Protein AF-A0A660SIG5-F1 (afdb_monomer)

Structure (mmCIF, N/CA/C/O backbone):
data_AF-A0A660SIG5-F1
#
_entry.id   AF-A0A660SIG5-F1
#
loop_
_atom_site.group_PDB
_atom_site.id
_atom_site.type_symbol
_atom_site.label_atom_id
_atom_site.label_alt_id
_atom_site.label_comp_id
_atom_site.label_asym_id
_atom_site.label_entity_id
_atom_site.label_seq_id
_atom_site.pdbx_PDB_ins_code
_atom_site.Cartn_x
_atom_site.Cartn_y
_atom_site.Cartn_z
_atom_site.occupancy
_atom_site.B_iso_or_equiv
_atom_site.auth_seq_id
_atom_site.auth_comp_id
_atom_site.auth_asym_id
_atom_site.auth_atom_id
_atom_site.pdbx_PDB_model_num
ATOM 1 N N . MET A 1 1 ? -31.499 10.880 31.483 1.00 48.28 1 MET A N 1
ATOM 2 C CA . MET A 1 1 ? -30.507 11.810 30.898 1.00 48.28 1 MET A CA 1
ATOM 3 C C . MET A 1 1 ? -29.178 11.076 30.833 1.00 48.28 1 MET A C 1
ATOM 5 O O . MET A 1 1 ? -28.886 10.348 31.771 1.00 48.28 1 MET A O 1
ATOM 9 N N . VAL A 1 2 ? -28.450 11.151 29.716 1.00 62.88 2 VAL A N 1
ATOM 10 C CA . VAL A 1 2 ? -27.155 10.463 29.559 1.00 62.88 2 VAL A CA 1
ATOM 11 C C . VAL A 1 2 ? -26.061 11.412 30.046 1.00 62.88 2 VAL A C 1
ATOM 13 O O . VAL A 1 2 ? -25.949 12.514 29.519 1.00 62.88 2 VAL A O 1
ATOM 16 N N . ASP A 1 3 ? -25.314 10.990 31.064 1.00 86.06 3 ASP A N 1
ATOM 17 C CA . ASP A 1 3 ? -24.160 11.711 31.613 1.00 86.06 3 ASP A CA 1
ATOM 18 C C . ASP A 1 3 ? -23.005 11.787 30.588 1.00 86.06 3 ASP A C 1
ATOM 20 O O . ASP A 1 3 ? -22.878 10.919 29.720 1.00 86.06 3 ASP A O 1
ATOM 24 N N . GLU A 1 4 ? -22.146 12.803 30.678 1.00 92.06 4 GLU A N 1
ATOM 25 C CA . GLU A 1 4 ? -20.999 12.995 29.772 1.00 92.06 4 GLU A CA 1
ATOM 26 C C . GLU A 1 4 ? -20.031 11.805 29.844 1.00 92.06 4 GLU A C 1
ATOM 28 O O . GLU A 1 4 ? -19.531 11.328 28.825 1.00 92.06 4 GLU A O 1
ATOM 33 N N . ARG A 1 5 ? -19.852 11.240 31.046 1.00 92.06 5 ARG A N 1
ATOM 34 C CA . ARG A 1 5 ? -19.063 10.019 31.247 1.00 92.06 5 ARG A CA 1
ATOM 35 C C . ARG A 1 5 ? -19.656 8.840 30.483 1.00 92.06 5 ARG A C 1
ATOM 37 O O . ARG A 1 5 ? -18.923 8.117 29.821 1.00 92.06 5 ARG A O 1
ATOM 44 N N . CYS A 1 6 ? -20.982 8.684 30.511 1.00 96.12 6 CYS A N 1
ATOM 45 C CA . CYS A 1 6 ? -21.654 7.645 29.735 1.00 96.12 6 CYS A CA 1
ATOM 46 C C . CYS A 1 6 ? -21.412 7.839 28.236 1.00 96.12 6 CYS A C 1
ATOM 48 O O . CYS A 1 6 ? -21.190 6.858 27.541 1.00 96.12 6 CYS A O 1
ATOM 50 N N . ARG A 1 7 ? -21.430 9.077 27.721 1.00 95.62 7 ARG A N 1
ATOM 51 C CA . ARG A 1 7 ? -21.141 9.332 26.301 1.00 95.62 7 ARG A CA 1
ATOM 52 C C . ARG A 1 7 ? -19.746 8.835 25.926 1.00 95.62 7 ARG A C 1
ATOM 54 O O . ARG A 1 7 ? -19.635 8.023 25.014 1.00 95.62 7 ARG A O 1
ATOM 61 N N . LYS A 1 8 ? -18.729 9.233 26.695 1.00 95.88 8 LYS A N 1
ATOM 62 C CA . LYS A 1 8 ? -17.341 8.813 26.469 1.00 95.88 8 LYS A CA 1
ATOM 63 C C . LYS A 1 8 ? -17.173 7.294 26.540 1.00 95.88 8 LYS A C 1
ATOM 65 O O . LYS A 1 8 ? -16.516 6.709 25.692 1.00 95.88 8 LYS A O 1
ATOM 70 N N . ILE A 1 9 ? -17.787 6.640 27.526 1.00 97.62 9 ILE A N 1
ATOM 71 C CA . ILE A 1 9 ? -17.687 5.181 27.648 1.00 97.62 9 ILE A CA 1
ATOM 72 C C . ILE A 1 9 ? -18.356 4.482 26.470 1.00 97.62 9 ILE A C 1
ATOM 74 O O . ILE A 1 9 ? -17.793 3.533 25.941 1.00 97.62 9 ILE A O 1
ATOM 78 N N . ARG A 1 10 ? -19.510 4.969 26.003 1.00 96.44 10 ARG A N 1
ATOM 79 C CA . ARG A 1 10 ? -20.193 4.387 24.839 1.00 96.44 10 ARG A CA 1
ATOM 80 C C . ARG A 1 10 ? -19.365 4.456 23.557 1.00 96.44 10 ARG A C 1
ATOM 82 O O . ARG A 1 10 ? -19.448 3.522 22.771 1.00 96.44 10 ARG A O 1
ATOM 89 N N . GLU A 1 11 ? -18.568 5.506 23.371 1.00 96.56 11 GLU A N 1
ATOM 90 C CA . GLU A 1 11 ? -17.625 5.609 22.245 1.00 96.56 11 GLU A CA 1
ATOM 91 C C . GLU A 1 11 ? -16.520 4.543 22.314 1.00 96.56 11 GLU A C 1
ATOM 93 O O . GLU A 1 11 ? -16.056 4.075 21.279 1.00 96.56 11 GLU A O 1
ATOM 98 N N . LEU A 1 12 ? -16.149 4.105 23.521 1.00 97.75 12 LEU A N 1
ATOM 99 C CA . LEU A 1 12 ? -15.121 3.086 23.746 1.00 97.75 12 LEU A CA 1
ATOM 100 C C . LEU A 1 12 ? -15.657 1.645 23.693 1.00 97.75 12 LEU A C 1
ATOM 102 O O . LEU A 1 12 ? -14.868 0.716 23.552 1.00 97.75 12 LEU A O 1
ATOM 106 N N . LEU A 1 13 ? -16.975 1.420 23.785 1.00 97.75 13 LEU A N 1
ATOM 107 C CA . LEU A 1 13 ? -17.532 0.064 23.912 1.00 97.75 13 LEU A CA 1
ATOM 108 C C . LEU A 1 13 ? -17.277 -0.844 22.697 1.00 97.75 13 LEU A C 1
ATOM 110 O O . LEU A 1 13 ? -17.168 -2.050 22.892 1.00 97.75 13 LEU A O 1
ATOM 114 N N . SER A 1 14 ? -17.178 -0.304 21.474 1.00 96.94 14 SER A N 1
ATOM 115 C CA . SER A 1 14 ? -16.852 -1.123 20.289 1.00 96.94 14 SER A CA 1
ATOM 116 C C . SER A 1 14 ? -15.420 -1.644 20.373 1.00 96.94 14 SER A C 1
ATOM 118 O O . SER A 1 14 ? -15.209 -2.847 20.372 1.00 96.94 14 SER A O 1
ATOM 120 N N . GLY A 1 15 ? -14.446 -0.749 20.582 1.00 96.81 15 GLY A N 1
ATOM 121 C CA . GLY A 1 15 ? -13.050 -1.151 20.762 1.00 96.81 15 GLY A CA 1
ATOM 122 C C . GLY A 1 15 ? -12.847 -2.034 21.996 1.00 96.81 15 GLY A C 1
ATOM 123 O O . GLY A 1 15 ? -11.968 -2.888 22.001 1.00 96.81 15 GLY A O 1
ATOM 124 N N . PHE A 1 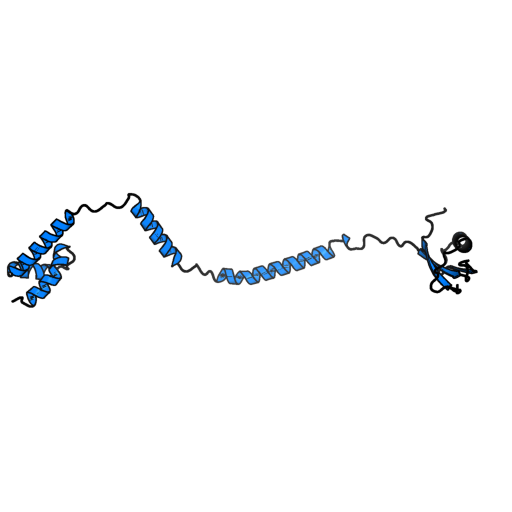16 ? -13.668 -1.869 23.042 1.00 97.69 16 PHE A N 1
ATOM 125 C CA . PHE A 1 16 ? -13.666 -2.769 24.198 1.00 97.69 16 PHE A CA 1
ATOM 126 C C . PHE A 1 16 ? -14.100 -4.185 23.805 1.00 97.69 16 PHE A C 1
ATOM 128 O O . PHE A 1 16 ? -13.457 -5.149 24.210 1.00 97.69 16 PHE A O 1
ATOM 135 N N . LEU A 1 17 ? -15.163 -4.309 23.003 1.00 96.25 17 LEU A N 1
ATOM 136 C CA . LEU A 1 17 ? -15.660 -5.591 22.503 1.00 96.25 17 LEU A CA 1
ATOM 137 C C . LEU A 1 17 ? -14.642 -6.281 21.581 1.00 96.25 17 LEU A C 1
ATOM 139 O O . LEU A 1 17 ? -14.468 -7.495 21.670 1.00 96.25 17 LEU A O 1
ATOM 143 N N . ASP A 1 18 ? -13.948 -5.499 20.754 1.00 95.88 18 ASP A N 1
ATOM 144 C CA . ASP A 1 18 ? -12.962 -5.980 19.780 1.00 95.88 18 ASP A CA 1
ATOM 145 C C . ASP A 1 18 ? -11.557 -6.200 20.385 1.00 95.88 18 ASP A C 1
ATOM 147 O O . ASP A 1 18 ? -10.670 -6.754 19.734 1.00 95.88 18 ASP A O 1
ATOM 151 N N . GLY A 1 19 ? -11.336 -5.802 21.645 1.00 96.69 19 GLY A N 1
ATOM 152 C CA . GLY A 1 19 ? -10.041 -5.921 22.327 1.00 96.69 19 GLY A CA 1
ATOM 153 C C . GLY A 1 19 ? -8.979 -4.918 21.852 1.00 96.69 19 GLY A C 1
ATOM 154 O O . GLY A 1 19 ? -7.787 -5.157 22.028 1.00 96.69 19 GLY A O 1
ATOM 155 N N . GLU A 1 20 ? -9.398 -3.801 21.258 1.00 97.81 20 GLU A N 1
ATOM 156 C CA . GLU A 1 20 ? -8.526 -2.781 20.654 1.00 97.81 20 GLU A CA 1
ATOM 157 C C . GLU A 1 20 ? -8.126 -1.652 21.619 1.00 97.81 20 GLU A C 1
ATOM 159 O O . GLU A 1 20 ? -7.260 -0.835 21.299 1.00 97.81 20 GLU A O 1
ATOM 164 N N . LEU A 1 21 ? -8.749 -1.584 22.799 1.00 98.06 21 LEU A N 1
ATOM 165 C CA . LEU A 1 21 ? -8.441 -0.563 23.803 1.00 98.06 21 LEU A CA 1
ATOM 166 C C . LEU A 1 21 ? -7.109 -0.829 24.507 1.00 98.06 21 LEU A C 1
ATOM 168 O O . LEU A 1 21 ? -6.758 -1.974 24.797 1.00 98.06 21 LEU A O 1
ATOM 172 N N . ASN A 1 22 ? -6.408 0.246 24.869 1.00 97.88 22 ASN A N 1
ATOM 173 C CA . ASN A 1 22 ? -5.252 0.134 25.757 1.00 97.88 22 ASN A CA 1
ATOM 174 C C . ASN A 1 22 ? -5.680 -0.168 27.209 1.00 97.88 22 ASN A C 1
ATOM 176 O O . ASN A 1 22 ? -6.843 -0.008 27.579 1.00 97.88 22 ASN A O 1
ATOM 180 N N . GLU A 1 23 ? -4.728 -0.565 28.060 1.00 97.62 23 GLU A N 1
ATOM 181 C CA . GLU A 1 23 ? -5.002 -0.964 29.452 1.00 97.62 23 GLU A CA 1
ATOM 182 C C . GLU A 1 23 ? -5.739 0.115 30.269 1.00 97.62 23 GLU A C 1
ATOM 184 O O . GLU A 1 23 ? -6.618 -0.195 31.074 1.00 97.62 23 GLU A O 1
ATOM 189 N N . ALA A 1 24 ? -5.412 1.396 30.061 1.00 96.75 24 ALA A N 1
ATOM 190 C CA . ALA A 1 24 ? -6.045 2.495 30.789 1.00 96.75 24 ALA A CA 1
ATOM 191 C C . ALA A 1 24 ? -7.508 2.696 30.360 1.00 96.75 24 ALA A C 1
ATOM 193 O O . ALA A 1 24 ? -8.376 2.946 31.196 1.00 96.75 24 ALA A O 1
ATOM 194 N N . GLU A 1 25 ? -7.787 2.579 29.063 1.00 97.31 25 GLU A N 1
ATOM 195 C CA . GLU A 1 25 ? -9.133 2.670 28.497 1.00 97.31 25 GLU A CA 1
ATOM 196 C C . GLU A 1 25 ? -9.995 1.466 28.871 1.00 97.31 25 GLU A C 1
ATOM 198 O O . GLU A 1 25 ? -11.148 1.658 29.255 1.00 97.31 25 GLU A O 1
ATOM 203 N N . GLN A 1 26 ? -9.439 0.250 28.829 1.00 97.50 26 GLN A N 1
ATOM 204 C CA . GLN A 1 26 ? -10.133 -0.958 29.287 1.00 97.50 26 GLN A CA 1
ATOM 205 C C . GLN A 1 26 ? -10.593 -0.799 30.732 1.00 97.50 26 GLN A C 1
ATOM 207 O O . GLN A 1 26 ? -11.782 -0.932 31.014 1.00 97.50 26 GLN A O 1
ATOM 212 N N . LYS A 1 27 ? -9.679 -0.404 31.625 1.00 97.31 27 LYS A N 1
ATOM 213 C CA . LYS A 1 27 ? -10.005 -0.202 33.036 1.00 97.31 27 LYS A CA 1
ATOM 214 C C . LYS A 1 27 ? -11.078 0.870 33.243 1.00 97.31 27 LYS A C 1
ATOM 216 O O . LYS A 1 27 ? -11.996 0.677 34.029 1.00 97.31 27 LYS A O 1
ATOM 221 N N . LEU A 1 28 ? -11.012 1.982 32.504 1.00 96.56 28 LEU A N 1
ATOM 222 C CA . LEU A 1 28 ? -12.046 3.025 32.551 1.00 96.56 28 LEU A CA 1
ATOM 223 C C . LEU A 1 28 ? -13.434 2.498 32.156 1.00 96.56 28 LEU A C 1
ATOM 225 O O . LEU A 1 28 ? -14.437 2.906 32.747 1.00 96.56 28 LEU A O 1
ATOM 229 N N . VAL A 1 29 ? -13.498 1.629 31.145 1.00 97.81 29 VAL A N 1
ATOM 230 C CA . VAL A 1 29 ? -14.743 0.992 30.706 1.00 97.81 29 VAL A CA 1
ATOM 231 C C . VAL A 1 29 ? -15.240 0.004 31.757 1.00 97.81 29 VAL A C 1
ATOM 233 O O . VAL A 1 29 ? -16.402 0.098 32.149 1.00 97.81 29 VAL A O 1
ATOM 236 N N . GLU A 1 30 ? -14.380 -0.881 32.259 1.00 97.62 30 GLU A N 1
ATOM 237 C CA . GLU A 1 30 ? -14.713 -1.860 33.302 1.00 97.62 30 GLU A CA 1
ATOM 238 C C . GLU A 1 30 ? -15.249 -1.188 34.570 1.00 97.62 30 GLU A C 1
ATOM 240 O O . GLU A 1 30 ? -16.355 -1.509 35.014 1.00 97.62 30 GLU A O 1
ATOM 245 N N . ASP A 1 31 ? -14.525 -0.192 35.090 1.00 96.69 31 ASP A N 1
ATOM 246 C CA . ASP A 1 31 ? -14.912 0.564 36.282 1.00 96.69 31 ASP A CA 1
ATOM 247 C C . ASP A 1 31 ? -16.295 1.216 36.091 1.00 96.69 31 ASP A C 1
ATOM 249 O O . ASP A 1 31 ? -17.161 1.153 36.966 1.00 96.69 31 ASP A O 1
ATOM 253 N N . HIS A 1 32 ? -16.560 1.801 34.917 1.00 97.00 32 HIS A N 1
ATOM 254 C CA . HIS A 1 32 ? -17.859 2.414 34.638 1.00 97.00 32 HIS A CA 1
ATOM 255 C C . HIS A 1 32 ? -18.986 1.393 34.466 1.00 97.00 32 HIS A C 1
ATOM 257 O O . HIS A 1 32 ? -20.132 1.665 34.836 1.00 97.00 32 HIS A O 1
ATOM 263 N N . LEU A 1 33 ? -18.695 0.233 33.875 1.00 96.94 33 LEU A N 1
ATOM 264 C CA . LEU A 1 33 ? -19.683 -0.819 33.675 1.00 96.94 33 LEU A CA 1
ATOM 265 C C . LEU A 1 33 ? -20.140 -1.415 35.004 1.00 96.94 33 LEU A C 1
ATOM 267 O O . LEU A 1 33 ? -21.301 -1.796 35.085 1.00 96.94 33 LEU A O 1
ATOM 271 N N . ILE A 1 34 ? -19.307 -1.435 36.047 1.00 96.94 34 ILE A N 1
ATOM 272 C CA . ILE A 1 34 ? -19.720 -1.857 37.398 1.00 96.94 34 ILE A CA 1
ATOM 273 C C . ILE A 1 34 ? -20.834 -0.947 37.942 1.00 96.94 34 ILE A C 1
ATOM 275 O O . ILE A 1 34 ? -21.792 -1.428 38.547 1.00 96.94 34 ILE A O 1
ATOM 279 N N . GLU A 1 35 ? -20.743 0.360 37.693 1.00 94.56 35 GLU A N 1
ATOM 280 C CA . GLU A 1 35 ? -21.625 1.362 38.304 1.00 94.56 35 GLU A CA 1
ATOM 281 C C . GLU A 1 35 ? -22.821 1.774 37.427 1.00 94.56 35 GLU A C 1
ATOM 283 O O . GLU A 1 35 ? -23.793 2.333 37.939 1.00 94.56 35 GLU A O 1
ATOM 288 N N . CYS A 1 36 ? -22.783 1.531 36.108 1.00 96.69 36 CYS A N 1
ATOM 289 C CA . CYS A 1 36 ? -23.762 2.085 35.165 1.00 96.69 36 CYS A CA 1
ATOM 290 C C . CYS A 1 36 ? -24.555 1.017 34.378 1.00 96.69 36 CYS A C 1
ATOM 292 O O . CYS A 1 36 ? -24.141 0.592 33.289 1.00 96.69 36 CYS A O 1
ATOM 294 N N . PRO A 1 37 ? -25.788 0.681 34.818 1.00 95.31 37 PRO A N 1
ATOM 295 C CA . PRO A 1 37 ? -26.673 -0.260 34.119 1.00 95.31 37 PRO A CA 1
ATOM 296 C C . PRO A 1 37 ? -27.042 0.172 32.691 1.00 95.31 37 PRO A C 1
ATOM 298 O O . PRO A 1 37 ? -27.316 -0.656 31.822 1.00 95.31 37 PRO A O 1
ATOM 301 N N . LEU A 1 38 ? -27.058 1.482 32.416 1.00 95.44 38 LEU A N 1
ATOM 302 C CA . LEU A 1 38 ? -27.366 2.008 31.081 1.00 95.44 38 LEU A CA 1
ATOM 303 C C . LEU A 1 38 ? -26.255 1.715 30.068 1.00 95.44 38 LEU A C 1
ATOM 305 O O . LEU A 1 38 ? -26.552 1.556 28.883 1.00 95.44 38 LEU A O 1
ATOM 309 N N . CYS A 1 39 ? -24.999 1.677 30.515 1.00 96.62 39 CYS A N 1
ATOM 310 C CA . CYS A 1 39 ? -23.855 1.336 29.674 1.00 96.62 39 CYS A CA 1
ATOM 311 C C . CYS A 1 39 ? -23.707 -0.182 29.538 1.00 96.62 39 CYS A C 1
ATOM 313 O O . CYS A 1 39 ? -23.490 -0.640 28.420 1.00 96.62 39 CYS A O 1
ATOM 315 N N . GLN A 1 40 ? -23.984 -0.962 30.593 1.00 96.94 40 GLN A N 1
ATOM 316 C CA . GLN A 1 40 ? -24.107 -2.426 30.493 1.00 96.94 40 GLN A CA 1
ATOM 317 C C . GLN A 1 40 ? -25.146 -2.838 29.441 1.00 96.94 40 GLN A C 1
ATOM 319 O O . GLN A 1 40 ? -24.866 -3.641 28.557 1.00 96.94 40 GLN A O 1
ATOM 324 N N . LYS A 1 41 ? -26.336 -2.220 29.468 1.00 97.06 41 LYS A N 1
ATOM 325 C CA . LYS A 1 41 ? -27.381 -2.473 28.465 1.00 97.06 41 LYS A CA 1
ATOM 326 C C . LYS A 1 41 ? -26.952 -2.076 27.050 1.00 97.06 41 LYS A C 1
ATOM 328 O O . LYS A 1 41 ? -27.448 -2.649 26.084 1.00 97.06 41 LYS A O 1
ATOM 333 N N . HIS A 1 42 ? -26.087 -1.073 26.905 1.00 96.25 42 HIS A N 1
ATOM 334 C CA . HIS A 1 42 ? -25.584 -0.692 25.589 1.00 96.25 42 HIS A CA 1
ATOM 335 C C . HIS A 1 42 ? -24.558 -1.694 25.067 1.00 96.25 42 HIS A C 1
ATOM 337 O O . HIS A 1 42 ? -24.666 -2.085 23.910 1.00 96.25 42 HIS A O 1
ATOM 343 N N . LEU A 1 43 ? -23.648 -2.154 25.930 1.00 97.75 43 LEU A N 1
ATOM 344 C CA . LEU A 1 43 ? -22.694 -3.211 25.608 1.00 97.75 43 LEU A CA 1
ATOM 345 C C . LEU A 1 43 ? -23.410 -4.506 25.208 1.00 97.75 43 LEU A C 1
ATOM 347 O O . LEU A 1 43 ? -23.096 -5.060 24.163 1.00 97.75 43 LEU A O 1
ATOM 351 N N . ALA A 1 44 ? -24.435 -4.921 25.960 1.00 97.62 44 ALA A N 1
ATOM 352 C CA . ALA A 1 44 ? -25.237 -6.099 25.624 1.00 97.62 44 ALA A CA 1
ATOM 353 C C . ALA A 1 44 ? -25.865 -5.993 24.222 1.00 97.62 44 ALA A C 1
ATOM 355 O O . ALA A 1 44 ? -25.805 -6.933 23.443 1.00 97.62 44 ALA A O 1
ATOM 356 N N . ARG A 1 45 ? -26.380 -4.814 23.841 1.00 97.06 45 ARG A N 1
ATOM 357 C CA . ARG A 1 45 ? -26.903 -4.595 22.479 1.00 97.06 45 ARG A CA 1
ATOM 358 C C . ARG A 1 45 ? -25.827 -4.699 21.399 1.00 97.06 45 ARG A C 1
ATOM 360 O O . ARG A 1 45 ? -26.141 -5.127 20.296 1.00 97.06 45 ARG A O 1
ATOM 367 N N . LEU A 1 46 ? -24.601 -4.253 21.677 1.00 97.12 46 LEU A N 1
ATOM 368 C CA . LEU A 1 46 ? -23.486 -4.399 20.735 1.00 97.12 46 LEU A CA 1
ATOM 369 C C . LEU A 1 46 ? -23.096 -5.874 20.585 1.00 97.12 46 LEU A C 1
ATOM 371 O O . LEU A 1 46 ? -22.897 -6.326 19.465 1.00 97.12 46 LEU A O 1
ATOM 375 N N . GLN A 1 47 ? -23.078 -6.627 21.687 1.00 97.06 47 GLN A N 1
ATOM 376 C CA . GLN A 1 47 ? -22.842 -8.074 21.684 1.00 97.06 47 GLN A CA 1
ATOM 377 C C . GLN A 1 47 ? -23.927 -8.834 20.911 1.00 97.06 47 GLN A C 1
ATOM 379 O O . GLN A 1 47 ? -23.603 -9.706 20.110 1.00 97.06 47 GLN A O 1
ATOM 384 N N . ASP A 1 48 ? -25.200 -8.469 21.091 1.00 96.56 48 ASP A N 1
ATOM 385 C CA . ASP A 1 48 ? -26.311 -9.055 20.334 1.00 96.56 48 ASP A CA 1
ATOM 386 C C . ASP A 1 48 ? -26.141 -8.812 18.824 1.00 96.56 48 ASP A C 1
ATOM 388 O O . ASP A 1 48 ? -26.329 -9.720 18.016 1.00 96.56 48 ASP A O 1
ATOM 392 N N . LEU A 1 49 ? -25.762 -7.590 18.428 1.00 94.94 49 LEU A N 1
ATOM 393 C CA . LEU A 1 49 ? -25.508 -7.251 17.025 1.00 94.94 49 LEU A CA 1
ATOM 394 C C . LEU A 1 49 ? -24.319 -8.027 16.450 1.00 94.94 49 LEU A C 1
ATOM 396 O O . LEU A 1 49 ? -24.421 -8.539 15.338 1.00 94.94 49 LEU A O 1
ATOM 400 N N . ASP A 1 50 ? -23.219 -8.134 17.194 1.00 94.06 50 ASP A N 1
ATOM 401 C CA . ASP A 1 50 ? -22.040 -8.910 16.798 1.00 94.06 50 ASP A CA 1
ATOM 402 C C . ASP A 1 50 ? -22.385 -10.395 16.592 1.00 94.06 50 ASP A C 1
ATOM 404 O O . ASP A 1 50 ? -22.009 -10.991 15.581 1.00 94.06 50 ASP A O 1
ATOM 408 N N . GLN A 1 51 ? -23.196 -10.972 17.482 1.00 92.75 51 GLN A N 1
ATOM 409 C CA . GLN A 1 51 ? -23.676 -12.346 17.349 1.00 92.75 51 GLN A CA 1
ATOM 410 C C . GLN A 1 51 ? -24.546 -12.535 16.097 1.00 92.75 51 GLN A C 1
ATOM 412 O O . GLN A 1 51 ? -24.320 -13.474 15.334 1.00 92.75 51 GLN A O 1
ATOM 417 N N . ILE A 1 52 ? -25.485 -11.617 15.838 1.00 94.00 52 ILE A N 1
ATOM 418 C CA . ILE A 1 52 ? -26.320 -11.649 14.626 1.00 94.00 52 ILE A CA 1
ATOM 419 C C . ILE A 1 52 ? -25.446 -11.580 13.371 1.00 94.00 52 ILE A C 1
ATOM 421 O O . ILE A 1 52 ? -25.673 -12.330 12.427 1.00 94.00 52 ILE A O 1
ATOM 425 N N . ILE A 1 53 ? -24.438 -10.702 13.347 1.00 92.06 53 ILE A N 1
ATOM 426 C CA . ILE A 1 53 ? -23.537 -10.548 12.198 1.00 92.06 53 ILE A CA 1
ATOM 427 C C . ILE A 1 53 ? -22.716 -11.822 11.968 1.00 92.06 53 ILE A C 1
ATOM 429 O O . ILE A 1 53 ? -22.543 -12.233 10.821 1.00 92.06 53 ILE A O 1
ATOM 433 N N . LYS A 1 54 ? -22.243 -12.474 13.035 1.00 88.81 54 LYS A N 1
ATOM 434 C CA . LYS A 1 54 ? -21.483 -13.734 12.956 1.00 88.81 54 LYS A CA 1
ATOM 435 C C . LYS A 1 54 ? -22.297 -14.905 12.408 1.00 88.81 54 LYS A C 1
ATOM 437 O O . LYS A 1 54 ? -21.715 -15.829 11.844 1.00 88.81 54 LYS A O 1
ATOM 442 N N . GLU A 1 55 ? -23.616 -14.869 12.562 1.00 89.75 55 GLU A N 1
ATOM 443 C CA . GLU A 1 55 ? -24.533 -15.883 12.031 1.00 89.75 55 GLU A CA 1
ATOM 444 C C . GLU A 1 55 ? -24.851 -15.689 10.542 1.00 89.75 55 GLU A C 1
ATOM 446 O O . GLU A 1 55 ? -25.380 -16.600 9.903 1.00 89.75 55 GLU A O 1
ATOM 451 N N . ILE A 1 56 ? -24.509 -14.534 9.960 1.00 90.88 56 ILE A N 1
ATOM 452 C CA . ILE A 1 56 ? -24.708 -14.284 8.533 1.00 90.88 56 ILE A CA 1
ATOM 453 C C . ILE A 1 56 ? -23.758 -15.181 7.736 1.00 90.88 56 ILE A C 1
ATOM 455 O O . ILE A 1 56 ? -22.535 -15.093 7.851 1.00 90.88 56 ILE A O 1
ATOM 459 N N . GLU A 1 57 ? -24.325 -16.025 6.874 1.00 82.69 57 GLU A N 1
ATOM 460 C CA . GLU A 1 57 ? -23.551 -16.819 5.928 1.00 82.69 57 GLU A CA 1
ATOM 461 C C . GLU A 1 57 ? -22.920 -15.892 4.880 1.00 82.69 57 GLU A C 1
ATOM 463 O O . GLU A 1 57 ? -23.574 -15.403 3.958 1.00 82.69 57 GLU A O 1
ATOM 468 N N . VAL A 1 58 ? -21.629 -15.608 5.051 1.00 84.75 58 VAL A N 1
ATOM 469 C CA . VAL A 1 58 ? -20.843 -14.831 4.092 1.00 84.75 58 VAL A CA 1
ATOM 470 C C . VAL A 1 58 ? -20.262 -15.780 3.050 1.00 84.75 58 VAL A C 1
ATOM 472 O O . VAL A 1 58 ? -19.600 -16.765 3.390 1.00 84.75 58 VAL A O 1
ATOM 475 N N . GLU A 1 59 ? -20.475 -15.465 1.772 1.00 85.31 59 GLU A N 1
ATOM 476 C CA . GLU A 1 59 ? -19.869 -16.208 0.670 1.00 85.31 59 GLU A CA 1
ATOM 477 C C . GLU A 1 59 ? -18.345 -16.228 0.837 1.00 85.31 59 GLU A C 1
ATOM 479 O O . GLU A 1 59 ? -17.678 -15.189 0.899 1.00 85.31 59 GLU A O 1
ATOM 484 N N . ARG A 1 60 ? -17.778 -17.433 0.945 1.00 85.19 60 ARG A N 1
ATOM 485 C CA . ARG A 1 60 ? -16.332 -17.574 1.101 1.00 85.19 60 ARG A CA 1
ATOM 486 C C . ARG A 1 60 ? -15.646 -17.150 -0.195 1.00 85.19 60 ARG A C 1
ATOM 488 O O . ARG A 1 60 ? -16.061 -17.584 -1.272 1.00 85.19 60 ARG A O 1
ATOM 495 N N . PRO A 1 61 ? -14.561 -16.362 -0.119 1.00 88.50 61 PRO A N 1
ATOM 496 C CA . PRO A 1 61 ? -13.793 -16.037 -1.306 1.00 88.50 61 PRO A CA 1
ATOM 497 C C . PRO A 1 61 ? -13.287 -17.323 -1.971 1.00 88.50 61 PRO A C 1
ATO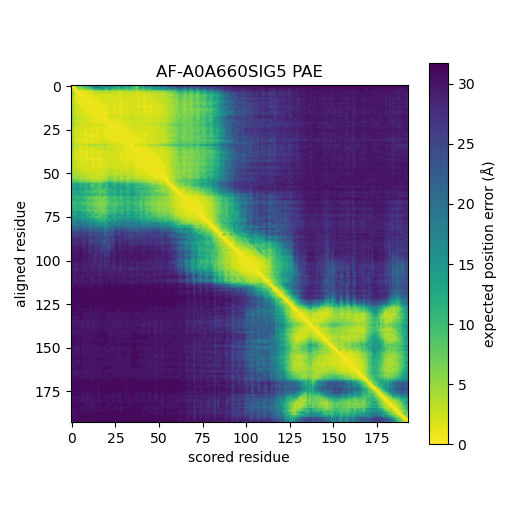M 499 O O . PRO A 1 61 ? -12.963 -18.307 -1.301 1.00 88.50 61 PRO A O 1
ATOM 502 N N . SER A 1 62 ? -13.204 -17.315 -3.303 1.00 91.00 62 SER A N 1
ATOM 503 C CA . SER A 1 62 ? -12.689 -18.458 -4.061 1.00 91.00 62 SER A CA 1
ATOM 504 C C . SER A 1 62 ? -11.277 -18.847 -3.600 1.00 91.00 62 SER A C 1
ATOM 506 O O . SER A 1 62 ? -10.492 -17.995 -3.183 1.00 91.00 62 SER A O 1
ATOM 508 N N . HIS A 1 63 ? -10.915 -20.128 -3.729 1.00 91.31 63 HIS A N 1
ATOM 509 C CA . HIS A 1 63 ? -9.621 -20.663 -3.270 1.00 91.31 63 HIS A CA 1
ATOM 510 C C . HIS A 1 63 ? -8.395 -19.898 -3.821 1.00 91.31 63 HIS A C 1
ATOM 512 O O . HIS A 1 63 ? -7.358 -19.795 -3.172 1.00 91.31 63 HIS A O 1
ATOM 518 N N . ASP A 1 64 ? -8.503 -19.314 -5.014 1.00 94.75 64 ASP A N 1
ATOM 519 C CA . ASP A 1 64 ? -7.448 -18.535 -5.670 1.00 94.75 64 ASP A CA 1
ATOM 520 C C . ASP A 1 64 ? -7.487 -17.024 -5.357 1.00 94.75 64 ASP A C 1
ATOM 522 O O . ASP A 1 64 ? -6.697 -16.262 -5.927 1.00 94.75 64 ASP A O 1
ATOM 526 N N . PHE A 1 65 ? -8.372 -16.563 -4.465 1.00 95.38 65 PHE A N 1
ATOM 527 C CA . PHE A 1 65 ? -8.515 -15.148 -4.113 1.00 95.38 65 PHE A CA 1
ATOM 528 C C . PHE A 1 65 ? -7.184 -14.530 -3.681 1.00 95.38 65 PHE A C 1
ATOM 530 O O . PHE A 1 65 ? -6.782 -13.506 -4.235 1.00 95.38 65 PHE A O 1
ATOM 537 N N . HIS A 1 66 ? -6.453 -15.187 -2.776 1.00 95.19 66 HIS A N 1
ATOM 538 C CA . HIS A 1 66 ? -5.149 -14.712 -2.309 1.00 95.19 66 HIS A CA 1
ATOM 539 C C . HIS A 1 66 ? -4.141 -14.576 -3.454 1.00 95.19 66 HIS A C 1
ATOM 541 O O . HIS A 1 66 ? -3.388 -13.605 -3.504 1.00 95.19 66 HIS A O 1
ATOM 547 N N . LEU A 1 67 ? -4.166 -15.496 -4.423 1.00 95.81 67 LEU A N 1
ATOM 548 C CA . LEU A 1 67 ? -3.285 -15.446 -5.586 1.00 95.81 67 LEU A CA 1
ATOM 549 C C . LEU A 1 67 ? -3.656 -14.295 -6.531 1.00 95.81 67 LEU A C 1
ATOM 551 O O . LEU A 1 67 ? -2.773 -13.638 -7.087 1.00 95.81 67 LEU A O 1
ATOM 555 N N . ARG A 1 68 ? -4.953 -14.044 -6.752 1.00 95.25 68 ARG A N 1
ATOM 556 C CA . ARG A 1 68 ? -5.412 -12.896 -7.552 1.00 95.25 68 ARG A CA 1
ATOM 557 C C . ARG A 1 68 ? -5.092 -11.571 -6.861 1.00 95.25 68 ARG A C 1
ATOM 559 O O . ARG A 1 68 ? -4.612 -10.653 -7.523 1.00 95.25 68 ARG A O 1
ATOM 566 N N . LEU A 1 69 ? -5.302 -11.492 -5.549 1.00 95.88 69 LEU A N 1
ATOM 567 C CA . LEU A 1 69 ? -4.996 -10.318 -4.738 1.00 95.88 69 LEU A CA 1
ATOM 568 C C . LEU A 1 69 ? -3.494 -10.016 -4.748 1.00 95.88 69 LEU A C 1
ATOM 570 O O . LEU A 1 69 ? -3.103 -8.903 -5.088 1.00 95.88 69 LEU A O 1
ATOM 574 N N . ALA A 1 70 ? -2.650 -11.015 -4.473 1.00 95.75 70 ALA A N 1
ATOM 575 C CA . ALA A 1 70 ? -1.196 -10.866 -4.494 1.00 95.75 70 ALA A CA 1
ATOM 576 C C . ALA A 1 70 ? -0.685 -10.408 -5.868 1.00 95.75 70 ALA A C 1
ATOM 578 O O . ALA A 1 70 ? 0.169 -9.525 -5.954 1.00 95.75 70 ALA A O 1
ATOM 579 N N . ARG A 1 71 ? -1.244 -10.956 -6.957 1.00 95.38 71 ARG A N 1
ATOM 580 C CA . ARG A 1 71 ? -0.924 -10.507 -8.320 1.00 95.38 71 ARG A CA 1
ATOM 581 C C . ARG A 1 71 ? -1.288 -9.043 -8.543 1.00 95.38 71 ARG A C 1
ATOM 583 O O . ARG A 1 71 ? -0.461 -8.304 -9.069 1.00 95.38 71 ARG A O 1
ATOM 590 N N . ARG A 1 72 ? -2.485 -8.620 -8.129 1.00 94.69 72 ARG A N 1
ATOM 591 C CA . ARG A 1 72 ? -2.935 -7.230 -8.283 1.00 94.69 72 ARG A CA 1
ATOM 592 C C . ARG A 1 72 ? -2.067 -6.263 -7.472 1.00 94.69 72 ARG A C 1
ATOM 594 O O . ARG A 1 72 ? -1.616 -5.266 -8.024 1.00 94.69 72 ARG A O 1
ATOM 601 N N . LEU A 1 73 ? -1.764 -6.596 -6.215 1.00 95.50 73 LEU A N 1
ATOM 602 C CA . LEU A 1 73 ? -0.883 -5.793 -5.359 1.00 95.50 73 LEU A CA 1
ATOM 603 C C . LEU A 1 73 ? 0.519 -5.653 -5.959 1.00 95.50 73 LEU A C 1
ATOM 605 O O . LEU A 1 73 ? 1.064 -4.553 -6.001 1.00 95.50 73 LEU A O 1
ATOM 609 N N . LYS A 1 74 ? 1.088 -6.749 -6.478 1.00 93.12 74 LYS A N 1
ATOM 610 C CA . LYS A 1 74 ? 2.395 -6.718 -7.144 1.00 93.12 74 LYS A CA 1
ATOM 611 C C . LYS A 1 74 ? 2.375 -5.848 -8.399 1.00 93.12 74 LYS A C 1
ATOM 613 O O . LYS A 1 74 ? 3.282 -5.050 -8.585 1.00 93.12 74 LYS A O 1
ATOM 618 N N . GLN A 1 75 ? 1.353 -5.984 -9.243 1.00 92.75 75 GLN A N 1
ATOM 619 C CA . GLN A 1 75 ? 1.221 -5.158 -10.445 1.00 92.75 75 GLN A CA 1
ATOM 620 C C . GLN A 1 75 ? 1.149 -3.675 -10.096 1.00 92.75 75 GLN A C 1
ATOM 622 O O . GLN A 1 75 ? 1.846 -2.871 -10.704 1.00 92.75 75 GLN A O 1
ATOM 627 N N . GLU A 1 76 ? 0.346 -3.309 -9.100 1.00 90.31 76 GLU A N 1
ATOM 628 C CA . GLU A 1 76 ? 0.237 -1.915 -8.685 1.00 90.31 76 GLU A CA 1
ATOM 629 C C . GLU A 1 76 ? 1.547 -1.384 -8.087 1.00 90.31 76 GLU A C 1
ATOM 631 O O . GLU A 1 76 ? 1.960 -0.267 -8.402 1.00 90.31 76 GLU A O 1
ATOM 636 N N . TYR A 1 77 ? 2.246 -2.202 -7.297 1.00 88.94 77 TYR A N 1
ATOM 637 C CA . TYR A 1 77 ? 3.576 -1.872 -6.789 1.00 88.94 77 TYR A CA 1
ATOM 638 C C . TYR A 1 77 ? 4.595 -1.672 -7.922 1.00 88.94 77 TYR A C 1
ATOM 640 O O . TYR A 1 77 ? 5.303 -0.666 -7.942 1.00 88.94 77 TYR A O 1
ATOM 648 N N . ASP A 1 78 ? 4.645 -2.587 -8.892 1.00 88.38 78 ASP A N 1
ATOM 649 C CA . ASP A 1 78 ? 5.574 -2.530 -10.024 1.00 88.38 78 ASP A CA 1
ATOM 650 C C . ASP A 1 78 ? 5.291 -1.326 -10.940 1.00 88.38 78 ASP A C 1
ATOM 652 O O . ASP A 1 78 ? 6.229 -0.691 -11.420 1.00 88.38 78 ASP A O 1
ATOM 656 N N . LEU A 1 79 ? 4.018 -0.958 -11.139 1.00 84.50 79 LEU A N 1
ATOM 657 C CA . LEU A 1 79 ? 3.627 0.236 -11.900 1.00 84.50 79 LEU A CA 1
ATOM 658 C C . LEU A 1 79 ? 4.039 1.539 -11.207 1.00 84.50 79 LEU A C 1
ATOM 660 O O . LEU A 1 79 ? 4.373 2.516 -11.876 1.00 84.50 79 LEU A O 1
ATOM 664 N N . ARG A 1 80 ? 4.022 1.563 -9.872 1.00 83.25 80 ARG A N 1
ATOM 665 C CA . ARG A 1 80 ? 4.454 2.720 -9.074 1.00 83.25 80 ARG A CA 1
ATOM 666 C C . ARG A 1 80 ? 5.960 2.739 -8.821 1.00 83.25 80 ARG A C 1
ATOM 668 O O . ARG A 1 80 ? 6.476 3.735 -8.312 1.00 83.25 80 ARG A O 1
ATOM 675 N N . ARG A 1 81 ? 6.684 1.669 -9.161 1.00 79.94 81 ARG A N 1
ATOM 676 C CA . ARG A 1 81 ? 8.125 1.586 -8.935 1.00 79.94 81 ARG A CA 1
ATOM 677 C C . ARG A 1 81 ? 8.854 2.519 -9.911 1.00 79.94 81 ARG A C 1
ATOM 679 O O . ARG A 1 81 ? 8.716 2.357 -11.125 1.00 79.94 81 ARG A O 1
ATOM 686 N N . PRO A 1 82 ? 9.672 3.471 -9.427 1.00 74.50 82 PRO A N 1
ATOM 687 C CA . PRO A 1 82 ? 10.488 4.282 -10.318 1.00 74.50 82 PRO A CA 1
ATOM 688 C C . PRO A 1 82 ? 11.434 3.367 -11.103 1.00 74.50 82 PRO A C 1
ATOM 690 O O . PRO A 1 82 ? 12.063 2.468 -10.534 1.00 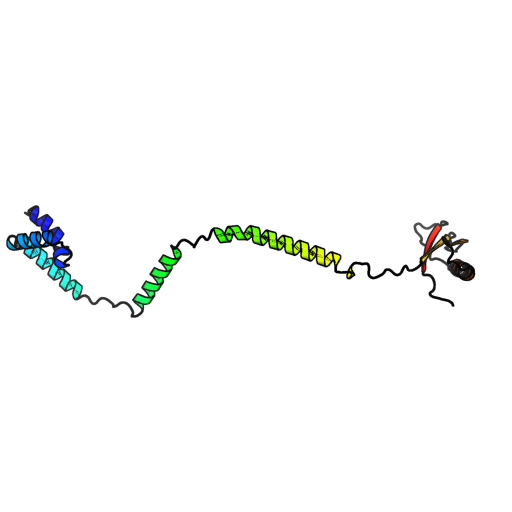74.50 82 PRO A O 1
ATOM 693 N N . ARG A 1 83 ? 11.530 3.578 -12.424 1.00 77.81 83 ARG A N 1
ATOM 694 C CA . ARG A 1 83 ? 12.490 2.838 -13.253 1.00 77.81 83 ARG A CA 1
ATOM 695 C C . ARG A 1 83 ? 13.901 3.063 -12.700 1.00 77.81 83 ARG A C 1
ATOM 697 O O . ARG A 1 83 ? 14.228 4.207 -12.379 1.00 77.81 83 ARG A O 1
ATOM 704 N N . PRO A 1 84 ? 14.743 2.017 -12.607 1.00 72.81 84 PRO A N 1
ATOM 705 C CA . PRO A 1 84 ? 16.113 2.185 -12.151 1.00 72.81 84 PRO A CA 1
ATOM 706 C C . PRO A 1 84 ? 16.855 3.077 -13.149 1.00 72.81 84 PRO A C 1
ATOM 708 O O . PRO A 1 84 ? 17.169 2.673 -14.267 1.00 72.81 84 PRO A O 1
ATOM 711 N N . TYR A 1 85 ? 17.090 4.324 -12.751 1.00 74.62 85 TYR A N 1
ATOM 712 C CA . TYR A 1 85 ? 17.905 5.263 -13.502 1.00 74.62 85 TYR A CA 1
ATOM 713 C C . TYR A 1 85 ? 19.373 4.906 -13.262 1.00 74.62 85 TYR A C 1
ATOM 715 O O . TYR A 1 85 ? 19.884 5.080 -12.157 1.00 74.62 85 TYR A O 1
ATOM 723 N N . LEU A 1 86 ? 20.041 4.363 -14.284 1.00 78.31 86 LEU A N 1
ATOM 724 C CA . LEU A 1 86 ? 21.470 4.046 -14.251 1.00 78.31 86 LEU A CA 1
ATOM 725 C C . LEU A 1 86 ? 22.248 5.135 -15.012 1.00 78.31 86 LEU A C 1
ATOM 727 O O . LEU A 1 86 ? 22.494 4.994 -16.212 1.00 78.31 86 LEU A O 1
ATOM 731 N N . PRO A 1 87 ? 22.654 6.234 -14.347 1.00 69.12 87 PRO A N 1
ATOM 732 C CA . PRO A 1 87 ? 23.257 7.391 -15.012 1.00 69.12 87 PRO A CA 1
ATOM 733 C C . PRO A 1 87 ? 24.590 7.073 -15.696 1.00 69.12 87 PRO A C 1
ATOM 735 O O . PRO A 1 87 ? 24.963 7.745 -16.654 1.00 69.12 87 PRO A O 1
ATOM 738 N N . PHE A 1 88 ? 25.320 6.062 -15.216 1.00 73.19 88 PHE A N 1
ATOM 739 C CA . PHE A 1 88 ? 26.625 5.699 -15.767 1.00 73.19 88 PHE A CA 1
ATOM 740 C C . PHE A 1 88 ? 26.508 5.103 -17.175 1.00 73.19 88 PHE A C 1
ATOM 742 O O . PHE A 1 88 ? 27.331 5.409 -18.032 1.00 73.19 88 PHE A O 1
ATOM 749 N N . LEU A 1 89 ? 25.466 4.305 -17.440 1.00 71.06 89 LEU A N 1
ATOM 750 C CA . LEU A 1 89 ? 25.304 3.627 -18.723 1.00 71.06 89 LEU A CA 1
ATOM 751 C C . LEU A 1 89 ? 24.960 4.636 -19.825 1.00 71.06 89 LEU A C 1
ATOM 753 O O . LEU A 1 89 ? 25.562 4.597 -20.893 1.00 71.06 89 LEU A O 1
ATOM 757 N N . ASN A 1 90 ? 24.111 5.626 -19.524 1.00 69.88 90 ASN A N 1
ATOM 758 C CA . ASN A 1 90 ? 23.800 6.721 -20.450 1.00 69.88 90 ASN A CA 1
ATOM 759 C C . ASN A 1 90 ? 25.011 7.605 -20.790 1.00 69.88 90 ASN A C 1
ATOM 761 O O . ASN A 1 90 ? 25.047 8.184 -21.873 1.00 69.88 90 ASN A O 1
ATOM 765 N N . ARG A 1 91 ? 26.020 7.694 -19.911 1.00 76.75 91 ARG A N 1
ATOM 766 C CA . ARG A 1 91 ? 27.274 8.418 -20.200 1.00 76.75 91 ARG A CA 1
ATOM 767 C C . ARG A 1 91 ? 28.202 7.653 -21.144 1.00 76.75 91 ARG A C 1
ATOM 769 O O . ARG A 1 91 ? 29.012 8.280 -21.818 1.00 76.75 91 ARG A O 1
ATOM 776 N N . LEU A 1 92 ? 28.078 6.327 -21.221 1.00 78.81 92 LEU A N 1
ATOM 777 C CA . LEU A 1 92 ? 28.896 5.486 -22.101 1.00 78.81 92 LEU A CA 1
ATOM 778 C C . LEU A 1 92 ? 28.326 5.384 -23.523 1.00 78.81 92 LEU A C 1
ATOM 780 O O . LEU A 1 92 ? 29.086 5.128 -24.453 1.00 78.81 92 LEU A O 1
ATOM 784 N N . ILE A 1 93 ? 27.027 5.643 -23.715 1.00 80.94 93 ILE A N 1
ATOM 785 C CA . ILE A 1 93 ? 26.368 5.654 -25.035 1.00 80.94 93 ILE A CA 1
ATOM 786 C C . ILE A 1 93 ? 27.050 6.610 -26.035 1.00 80.94 93 ILE A C 1
ATOM 788 O O . ILE A 1 93 ? 27.391 6.147 -27.124 1.00 80.94 93 ILE A O 1
ATOM 792 N N . PRO A 1 94 ? 27.305 7.901 -25.728 1.00 79.00 94 PRO A N 1
ATOM 793 C CA . PRO A 1 94 ? 27.959 8.798 -26.685 1.00 79.00 94 PRO A CA 1
ATOM 794 C C . PRO A 1 94 ? 29.406 8.384 -26.990 1.00 79.00 94 PRO A C 1
ATOM 796 O O . PRO A 1 94 ? 29.853 8.527 -28.126 1.00 79.00 94 PRO A O 1
ATOM 799 N N . LEU A 1 95 ? 30.124 7.816 -26.012 1.00 82.44 95 LEU A N 1
ATOM 800 C CA . LEU A 1 95 ? 31.494 7.329 -26.198 1.00 82.44 95 LEU A CA 1
ATOM 801 C C . LEU A 1 95 ? 31.534 6.086 -27.100 1.00 82.44 95 LEU A C 1
ATOM 803 O O . LEU A 1 95 ? 32.348 6.014 -28.018 1.00 82.44 95 LEU A O 1
ATOM 807 N N . ALA A 1 96 ? 30.624 5.135 -26.879 1.00 85.00 96 ALA A N 1
ATOM 808 C CA . ALA A 1 96 ? 30.484 3.944 -27.710 1.00 85.00 96 ALA A CA 1
ATOM 809 C C . ALA A 1 96 ? 30.039 4.296 -29.139 1.00 85.00 96 ALA A C 1
ATOM 811 O O . ALA A 1 96 ? 30.563 3.733 -30.099 1.00 85.00 96 ALA A O 1
ATOM 812 N N . ALA A 1 97 ? 29.131 5.265 -29.294 1.00 87.75 97 ALA A N 1
ATOM 813 C CA . ALA A 1 97 ? 28.709 5.764 -30.601 1.00 87.75 97 ALA A CA 1
ATOM 814 C C . ALA A 1 97 ? 29.869 6.429 -31.360 1.00 87.75 97 ALA A C 1
ATOM 816 O O . ALA A 1 97 ? 30.086 6.125 -32.532 1.00 87.75 97 ALA A O 1
ATOM 817 N N . ALA A 1 98 ? 30.662 7.275 -30.693 1.00 89.00 98 ALA A N 1
ATOM 818 C CA . ALA A 1 98 ? 31.843 7.891 -31.295 1.00 89.00 98 ALA A CA 1
ATOM 819 C C . ALA A 1 98 ? 32.890 6.842 -31.712 1.00 89.00 98 ALA A C 1
ATOM 821 O O . ALA A 1 98 ? 33.405 6.896 -32.828 1.00 89.00 98 ALA A O 1
ATOM 822 N N . ALA A 1 99 ? 33.157 5.849 -30.857 1.00 91.50 99 ALA A N 1
ATOM 823 C CA . ALA A 1 99 ? 34.066 4.751 -31.176 1.00 91.50 99 ALA A CA 1
ATOM 824 C C . ALA A 1 99 ? 33.576 3.925 -32.377 1.00 91.50 99 ALA A C 1
ATOM 826 O O . ALA A 1 99 ? 34.364 3.620 -33.268 1.00 91.50 99 ALA A O 1
ATOM 827 N N . ALA A 1 100 ? 32.277 3.621 -32.451 1.00 93.06 100 ALA A N 1
ATOM 828 C CA . ALA A 1 100 ? 31.689 2.915 -33.587 1.00 93.06 100 ALA A CA 1
ATOM 829 C C . ALA A 1 100 ? 31.836 3.705 -34.899 1.00 93.06 100 ALA A C 1
ATOM 831 O O . ALA A 1 100 ? 32.210 3.128 -35.917 1.00 93.06 100 ALA A O 1
ATOM 832 N N . VAL A 1 101 ? 31.618 5.026 -34.877 1.00 93.75 101 VAL A N 1
ATOM 833 C CA . VAL A 1 101 ? 31.826 5.895 -36.050 1.00 93.75 101 VAL A CA 1
ATOM 834 C C . VAL A 1 101 ? 33.289 5.884 -36.494 1.00 93.75 101 VAL A C 1
ATOM 836 O O . VAL A 1 101 ? 33.563 5.725 -37.682 1.00 93.75 101 VAL A O 1
ATOM 839 N N . ILE A 1 102 ? 34.236 5.985 -35.557 1.00 93.62 102 ILE A N 1
ATOM 840 C CA . ILE A 1 102 ? 35.673 5.915 -35.864 1.00 93.62 102 ILE A CA 1
ATOM 841 C C . ILE A 1 102 ? 36.024 4.557 -36.482 1.00 93.62 102 ILE A C 1
ATOM 843 O O . ILE A 1 102 ? 36.702 4.513 -37.504 1.00 93.62 102 ILE A O 1
ATOM 847 N N . ILE A 1 103 ? 35.520 3.456 -35.918 1.00 94.31 103 ILE A N 1
ATOM 848 C CA . ILE A 1 103 ? 35.724 2.103 -36.452 1.00 94.31 103 ILE A CA 1
ATOM 849 C C . ILE A 1 103 ? 35.173 1.996 -37.879 1.00 94.31 103 ILE A C 1
ATOM 851 O O . ILE A 1 103 ? 35.870 1.483 -38.749 1.00 94.31 103 ILE A O 1
ATOM 855 N N . ILE A 1 104 ? 33.977 2.528 -38.154 1.00 94.12 104 ILE A N 1
ATOM 856 C CA . ILE A 1 104 ? 33.381 2.539 -39.501 1.00 94.12 104 ILE A CA 1
ATOM 857 C C . ILE A 1 104 ? 34.238 3.348 -40.481 1.00 94.12 104 ILE A C 1
ATOM 859 O O . ILE A 1 104 ? 34.473 2.890 -41.597 1.00 94.12 104 ILE A O 1
ATOM 863 N N . ILE A 1 105 ? 34.741 4.519 -40.081 1.00 93.44 105 ILE A N 1
ATOM 864 C CA . ILE A 1 105 ? 35.611 5.351 -40.927 1.00 93.44 105 ILE A CA 1
ATOM 865 C C . ILE A 1 105 ? 36.934 4.629 -41.206 1.00 93.44 105 ILE A C 1
ATOM 867 O O . ILE A 1 105 ? 37.381 4.584 -42.353 1.00 93.44 105 ILE A O 1
ATOM 871 N N . LEU A 1 106 ? 37.549 4.023 -40.189 1.00 92.50 106 LEU A N 1
ATOM 872 C CA . LEU A 1 106 ? 38.785 3.254 -40.337 1.00 92.50 106 LEU A CA 1
ATOM 873 C C . LEU A 1 106 ? 38.584 2.017 -41.220 1.00 92.50 106 LEU A C 1
ATOM 875 O O . LEU A 1 106 ? 39.392 1.770 -42.106 1.00 92.50 106 LEU A O 1
ATOM 879 N N . LEU A 1 107 ? 37.482 1.281 -41.062 1.00 90.06 107 LEU A N 1
ATOM 880 C CA . LEU A 1 107 ? 37.124 0.168 -41.948 1.00 90.06 107 LEU A CA 1
ATOM 881 C C . LEU A 1 107 ? 36.846 0.641 -43.375 1.00 90.06 107 LEU A C 1
ATOM 883 O O . LEU A 1 107 ? 37.336 0.026 -44.314 1.00 90.06 107 LEU A O 1
ATOM 887 N N . SER A 1 108 ? 36.109 1.736 -43.558 1.00 85.62 108 SER A N 1
ATOM 888 C CA . SER A 1 108 ? 35.796 2.294 -44.878 1.00 85.62 108 SER A CA 1
ATOM 889 C C . SER A 1 108 ? 37.057 2.754 -45.607 1.00 85.62 108 SER A C 1
ATOM 891 O O . SER A 1 108 ? 37.221 2.472 -46.791 1.00 85.62 108 SER A O 1
ATOM 893 N N . THR A 1 109 ? 37.951 3.459 -44.914 1.00 82.31 109 THR A N 1
ATOM 894 C CA . THR A 1 109 ? 39.235 3.907 -45.470 1.00 82.31 109 THR A CA 1
ATOM 895 C C . THR A 1 109 ? 40.148 2.723 -45.753 1.00 82.31 109 THR A C 1
ATOM 897 O O . THR A 1 109 ? 40.682 2.619 -46.853 1.00 82.31 109 THR A O 1
ATOM 900 N N . HIS A 1 110 ? 40.267 1.776 -44.825 1.00 82.88 110 HIS A N 1
ATOM 901 C CA . HIS A 1 110 ? 41.060 0.570 -45.027 1.00 82.88 110 HIS A CA 1
ATOM 902 C C . HIS A 1 110 ? 40.536 -0.258 -46.205 1.00 82.88 110 HIS A C 1
ATOM 904 O O . HIS A 1 110 ? 41.321 -0.650 -47.057 1.00 82.88 110 HIS A O 1
ATOM 910 N N . LEU A 1 111 ? 39.223 -0.465 -46.327 1.00 78.62 111 LEU A N 1
ATOM 911 C CA . LEU A 1 111 ? 38.615 -1.123 -47.487 1.00 78.62 111 LEU A CA 1
ATOM 912 C C . LEU A 1 111 ? 38.882 -0.341 -48.779 1.00 78.62 111 LEU A C 1
ATOM 914 O O . LEU A 1 111 ? 39.236 -0.943 -49.782 1.00 78.62 111 LEU A O 1
ATOM 918 N N . PHE A 1 112 ? 38.791 0.988 -48.777 1.00 74.94 112 PHE A N 1
ATOM 919 C CA . PHE A 1 112 ? 39.070 1.800 -49.965 1.00 74.94 112 PHE A CA 1
ATOM 920 C C . PHE A 1 112 ? 40.539 1.713 -50.426 1.00 74.94 112 PHE A C 1
ATOM 922 O O . PHE A 1 112 ? 40.804 1.611 -51.622 1.00 74.94 112 PHE A O 1
ATOM 929 N N . PHE A 1 113 ? 41.496 1.698 -49.492 1.00 72.31 113 PHE A N 1
ATOM 930 C CA . PHE A 1 113 ? 42.929 1.594 -49.797 1.00 72.31 113 PHE A CA 1
ATOM 931 C C . PHE A 1 113 ? 43.397 0.151 -50.077 1.00 72.31 113 PHE A C 1
ATOM 933 O O . PHE A 1 113 ? 44.274 -0.046 -50.919 1.00 72.31 113 PHE A O 1
ATOM 940 N N . TYR A 1 114 ? 42.813 -0.858 -49.416 1.00 65.69 114 TYR A N 1
ATOM 941 C CA . TYR A 1 114 ? 43.176 -2.278 -49.562 1.00 65.69 114 TYR A CA 1
ATOM 942 C C . TYR A 1 114 ? 42.327 -3.057 -50.567 1.00 65.69 114 TYR A C 1
ATOM 944 O O . TYR A 1 114 ? 42.624 -4.226 -50.804 1.00 65.69 114 TYR A O 1
ATOM 952 N N . HIS A 1 115 ? 41.304 -2.463 -51.186 1.00 53.53 115 HIS A N 1
ATOM 953 C CA . HIS A 1 115 ? 40.602 -3.087 -52.305 1.00 53.53 115 HIS A CA 1
ATOM 954 C C . HIS A 1 115 ? 41.220 -2.597 -53.630 1.00 53.53 115 HIS A C 1
ATOM 956 O O . HIS A 1 115 ? 40.746 -1.627 -54.223 1.00 53.53 115 HIS A O 1
ATOM 962 N N . PRO A 1 116 ? 42.235 -3.287 -54.193 1.00 51.25 11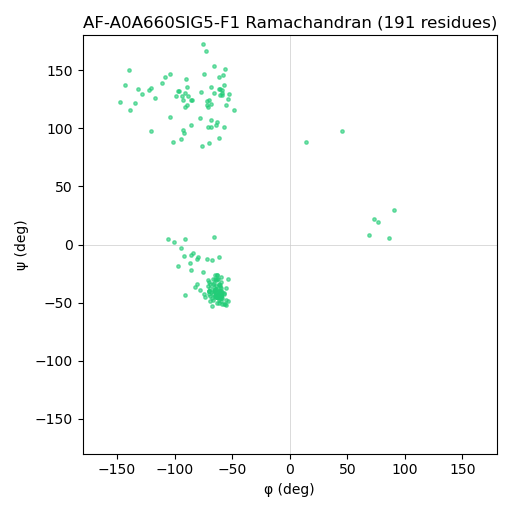6 PRO A N 1
ATOM 963 C CA . PRO A 1 116 ? 42.805 -2.963 -55.504 1.00 51.25 116 PRO A CA 1
ATOM 964 C C . PRO A 1 116 ? 41.817 -3.182 -56.666 1.00 51.25 116 PRO A C 1
ATOM 966 O O . PRO A 1 116 ? 42.196 -3.050 -57.823 1.00 51.25 116 PRO A O 1
ATOM 969 N N . ALA A 1 117 ? 40.545 -3.498 -56.394 1.00 50.78 117 ALA A N 1
ATOM 970 C CA . ALA A 1 117 ? 39.529 -3.720 -57.421 1.00 50.78 117 ALA A CA 1
ATOM 971 C C . ALA A 1 117 ? 38.939 -2.420 -57.997 1.00 50.78 117 ALA A C 1
ATOM 973 O O . ALA A 1 117 ? 38.269 -2.486 -59.025 1.00 50.78 117 ALA A O 1
ATOM 974 N N . PHE A 1 118 ? 39.217 -1.257 -57.388 1.00 46.69 118 PHE A N 1
ATOM 975 C CA . PHE A 1 118 ? 38.942 0.056 -57.993 1.00 46.69 118 PHE A CA 1
ATOM 976 C C . PHE A 1 118 ? 40.195 0.716 -58.601 1.00 46.69 118 PHE A C 1
ATOM 978 O O . PHE A 1 118 ? 40.107 1.790 -59.194 1.00 46.69 118 PHE A O 1
ATOM 985 N N . LYS A 1 119 ? 41.363 0.049 -58.573 1.00 45.94 119 LYS A N 1
ATOM 986 C CA . LYS A 1 119 ? 42.386 0.282 -59.604 1.00 45.94 119 LYS A CA 1
ATOM 987 C C . LYS A 1 119 ? 41.841 -0.321 -60.893 1.00 45.94 119 LYS A C 1
ATOM 989 O O . LYS A 1 119 ? 42.034 -1.502 -61.150 1.00 45.94 119 LYS A O 1
ATOM 994 N N . ALA A 1 120 ? 41.078 0.496 -61.620 1.00 46.16 120 ALA A N 1
ATOM 995 C CA . ALA A 1 120 ? 40.713 0.357 -63.024 1.00 46.16 120 ALA A CA 1
ATOM 996 C C . ALA A 1 120 ? 41.005 -1.036 -63.612 1.00 46.16 120 ALA A C 1
ATOM 998 O O . ALA A 1 120 ? 42.071 -1.274 -64.184 1.00 46.16 120 ALA A O 1
ATOM 999 N N . LYS A 1 121 ? 40.038 -1.960 -63.493 1.00 41.88 121 LYS A N 1
ATOM 1000 C CA . LYS A 1 121 ? 39.941 -3.093 -64.422 1.00 41.88 121 LYS A CA 1
ATOM 1001 C C . LYS A 1 121 ? 40.048 -2.505 -65.830 1.00 41.88 121 LYS A C 1
ATOM 1003 O O . LYS A 1 121 ? 39.245 -1.656 -66.207 1.00 41.88 121 LYS A O 1
ATOM 1008 N N . GLY A 1 122 ? 41.120 -2.879 -66.520 1.00 45.78 122 GLY A N 1
ATOM 1009 C CA . GLY A 1 122 ? 41.703 -2.101 -67.601 1.00 45.78 122 GLY A CA 1
ATOM 1010 C C . GLY A 1 122 ? 40.742 -1.683 -68.708 1.00 45.78 122 GLY A C 1
ATOM 1011 O O . GLY A 1 122 ? 40.124 -2.518 -69.365 1.00 45.78 122 GLY A O 1
ATOM 1012 N N . LEU A 1 123 ? 40.766 -0.390 -69.027 1.00 42.34 123 LEU A N 1
ATOM 1013 C CA . LEU A 1 123 ? 40.733 -0.008 -70.430 1.00 42.34 123 LEU A CA 1
ATOM 1014 C C . LEU A 1 123 ? 42.094 -0.401 -71.010 1.00 42.34 123 LEU A C 1
ATOM 1016 O O . LEU A 1 123 ? 43.089 0.298 -70.826 1.00 42.34 123 LEU A O 1
ATOM 1020 N N . LYS A 1 124 ? 42.146 -1.534 -71.718 1.00 47.16 124 LYS A N 1
ATOM 1021 C CA . LYS A 1 124 ? 43.130 -1.669 -72.798 1.00 47.16 124 LYS A CA 1
ATOM 1022 C C . LYS A 1 124 ? 42.912 -0.446 -73.699 1.00 47.16 124 LYS A C 1
ATOM 1024 O O . LYS A 1 124 ? 41.763 -0.241 -74.096 1.00 47.16 124 LYS A O 1
ATOM 1029 N N . PRO A 1 125 ? 43.926 0.380 -74.003 1.00 42.19 125 PRO A N 1
ATOM 1030 C CA . PRO A 1 125 ? 43.743 1.424 -74.991 1.00 42.19 125 PRO A CA 1
ATOM 1031 C C . PRO A 1 125 ? 43.466 0.710 -76.314 1.00 42.19 125 PRO A C 1
ATOM 1033 O O . PRO A 1 125 ? 44.373 0.151 -76.928 1.00 42.19 125 PRO A O 1
ATOM 1036 N N . GLU A 1 126 ? 42.204 0.664 -76.744 1.00 49.91 126 GLU A N 1
ATOM 1037 C CA . GLU A 1 126 ? 41.921 0.518 -78.164 1.00 49.91 126 GLU A CA 1
ATOM 1038 C C . GLU A 1 126 ? 42.640 1.696 -78.816 1.00 49.91 126 GLU A C 1
ATOM 1040 O O . GLU A 1 126 ? 42.193 2.837 -78.705 1.00 49.91 126 GLU A O 1
ATOM 1045 N N . ARG A 1 127 ? 43.814 1.441 -79.403 1.00 55.12 127 ARG A N 1
ATOM 1046 C CA . ARG A 1 127 ? 44.508 2.408 -80.248 1.00 55.12 127 ARG A CA 1
ATOM 1047 C C . ARG A 1 127 ? 43.569 2.684 -81.421 1.00 55.12 127 ARG A C 1
ATOM 1049 O O . ARG A 1 127 ? 43.514 1.929 -82.389 1.00 55.12 127 ARG A O 1
ATOM 1056 N N . ARG A 1 128 ? 42.739 3.709 -81.262 1.00 61.09 128 ARG A N 1
ATOM 1057 C CA . ARG A 1 128 ? 41.882 4.250 -82.306 1.00 61.09 128 ARG A CA 1
ATOM 1058 C C . ARG A 1 128 ? 42.668 5.339 -82.997 1.00 61.09 128 ARG A C 1
ATOM 1060 O O . ARG A 1 128 ? 43.216 6.211 -82.327 1.00 61.09 128 ARG A O 1
ATOM 1067 N N . ILE A 1 129 ? 42.713 5.285 -84.317 1.00 66.25 129 ILE A N 1
ATOM 1068 C CA . ILE A 1 129 ? 43.362 6.328 -85.101 1.00 66.25 129 ILE A CA 1
ATOM 1069 C C . ILE A 1 129 ? 42.284 7.269 -85.606 1.00 66.25 129 ILE A C 1
ATOM 1071 O O . ILE A 1 129 ? 41.277 6.829 -86.169 1.00 66.25 129 ILE A O 1
ATOM 1075 N N . GLY A 1 130 ? 42.492 8.557 -85.342 1.00 68.31 130 GLY A N 1
ATOM 1076 C CA . GLY A 1 130 ? 41.715 9.622 -85.949 1.00 68.31 130 GLY A CA 1
ATOM 1077 C C . GLY A 1 130 ? 42.078 9.722 -87.425 1.00 68.31 130 GLY A C 1
ATOM 1078 O O . GLY A 1 130 ? 43.251 9.870 -87.766 1.00 68.31 130 GLY A O 1
ATOM 1079 N N . VAL A 1 131 ? 41.079 9.626 -88.294 1.00 73.19 131 VAL A N 1
ATOM 1080 C CA . VAL A 1 131 ? 41.204 9.959 -89.713 1.00 73.19 131 VAL A CA 1
ATOM 1081 C C . VAL A 1 131 ? 40.278 11.117 -89.999 1.00 73.19 131 VAL A C 1
ATOM 1083 O O . VAL A 1 131 ? 39.080 11.052 -89.711 1.00 73.19 131 VAL A O 1
ATOM 1086 N N . THR A 1 132 ? 40.841 12.165 -90.577 1.00 72.56 132 THR A N 1
ATOM 1087 C CA . THR A 1 132 ? 40.079 13.292 -91.085 1.00 72.56 132 THR A CA 1
ATOM 1088 C C . THR A 1 132 ? 39.771 13.040 -92.552 1.00 72.56 132 THR A C 1
ATOM 1090 O O . THR A 1 132 ? 40.672 12.779 -93.341 1.00 72.56 132 THR A O 1
ATOM 1093 N N . VAL A 1 133 ? 38.491 13.070 -92.911 1.00 78.12 133 VAL A N 1
ATOM 1094 C CA . VAL A 1 133 ? 38.017 12.902 -94.289 1.00 78.12 133 VAL A CA 1
ATOM 1095 C C . VAL A 1 133 ? 37.213 14.113 -94.715 1.00 78.12 133 VAL A C 1
ATOM 1097 O O . VAL A 1 133 ? 36.303 14.532 -93.997 1.00 78.12 133 VAL A O 1
ATOM 1100 N N . GLU A 1 134 ? 37.505 14.635 -95.900 1.00 74.81 134 GLU A N 1
ATOM 1101 C CA . GLU A 1 134 ? 36.656 15.621 -96.561 1.00 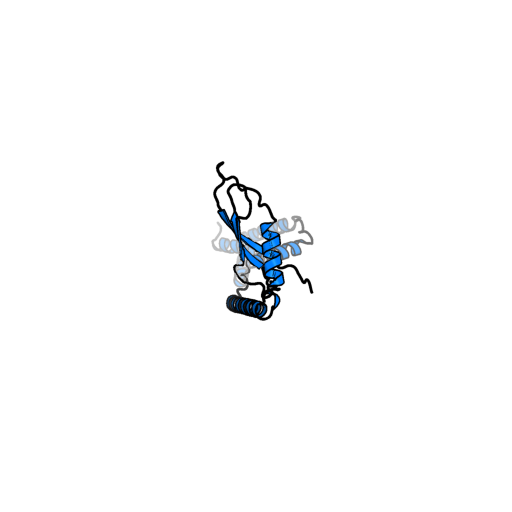74.81 134 GLU A CA 1
ATOM 1102 C C . GLU A 1 134 ? 35.760 14.921 -97.573 1.00 74.81 134 GLU A C 1
ATOM 1104 O O . GLU A 1 134 ? 36.208 14.097 -98.376 1.00 74.81 134 GLU A O 1
ATOM 1109 N N . LEU A 1 135 ? 34.473 15.244 -97.521 1.00 76.38 135 LEU A N 1
ATOM 1110 C CA . LEU A 1 135 ? 33.460 14.658 -98.386 1.00 76.38 135 LEU A CA 1
ATOM 1111 C C . LEU A 1 135 ? 32.985 15.685 -99.414 1.00 76.38 135 LEU A C 1
ATOM 1113 O O . LEU A 1 135 ? 32.846 16.861 -99.087 1.00 76.38 135 LEU A O 1
ATOM 1117 N N . ASP A 1 136 ? 32.680 15.237 -100.632 1.00 72.75 136 ASP A N 1
ATOM 1118 C CA . ASP A 1 136 ? 31.923 16.035 -101.595 1.00 72.75 136 ASP A CA 1
ATOM 1119 C C . ASP A 1 136 ? 30.429 16.081 -101.224 1.00 72.75 136 ASP A C 1
ATOM 1121 O O . ASP A 1 136 ? 29.944 15.370 -100.338 1.00 72.75 136 ASP A O 1
ATOM 1125 N N . SER A 1 137 ? 29.664 16.899 -101.948 1.00 65.25 137 SER A N 1
ATOM 1126 C CA . SER A 1 137 ? 28.210 17.022 -101.777 1.00 65.25 137 SER A CA 1
ATOM 1127 C C . SER A 1 137 ? 27.430 15.720 -102.032 1.00 65.25 137 SER A C 1
ATOM 1129 O O . SER A 1 137 ? 26.243 15.649 -101.713 1.00 65.25 137 SER A O 1
ATOM 1131 N N . LEU A 1 138 ? 28.078 14.684 -102.578 1.00 65.00 138 LEU A N 1
ATOM 1132 C CA . LEU A 1 138 ? 27.516 13.364 -102.878 1.00 65.00 138 LEU A CA 1
ATOM 1133 C C . LEU A 1 138 ? 27.978 12.276 -101.885 1.00 65.00 138 LEU A C 1
ATOM 1135 O O . LEU A 1 138 ? 27.639 11.098 -102.070 1.00 65.00 138 LEU A O 1
ATOM 1139 N N . GLY A 1 139 ? 28.726 12.647 -100.837 1.00 64.38 139 GLY A N 1
ATOM 1140 C CA . GLY A 1 139 ? 29.221 11.742 -99.795 1.00 64.38 139 GLY A CA 1
ATOM 1141 C C . GLY A 1 139 ? 30.415 10.877 -100.217 1.00 64.38 139 GLY A C 1
ATOM 1142 O O . GLY A 1 139 ? 30.663 9.832 -99.606 1.00 64.38 139 GLY A O 1
ATOM 1143 N N . ARG A 1 140 ? 31.136 11.266 -101.276 1.00 75.44 140 ARG A N 1
ATOM 1144 C CA . ARG A 1 140 ? 32.394 10.631 -101.697 1.00 75.44 140 ARG A CA 1
ATOM 1145 C C . ARG A 1 140 ? 33.573 11.317 -101.024 1.00 75.44 140 ARG A C 1
ATOM 1147 O O . ARG A 1 140 ? 33.572 12.532 -100.870 1.00 75.44 140 ARG A O 1
ATOM 1154 N N . VAL A 1 141 ? 34.579 10.535 -100.652 1.00 76.56 141 VAL A N 1
ATOM 1155 C CA . VAL A 1 141 ? 35.812 11.042 -100.044 1.00 76.56 141 VAL A CA 1
ATOM 1156 C C . VAL A 1 141 ? 36.650 11.758 -101.101 1.00 76.56 141 VAL A C 1
ATOM 1158 O O . VAL A 1 141 ? 37.033 11.148 -102.096 1.00 76.56 141 VAL A O 1
ATOM 1161 N N . VAL A 1 142 ? 36.922 13.042 -100.879 1.00 81.31 142 VAL A N 1
ATOM 1162 C CA . VAL A 1 142 ? 37.793 13.879 -101.719 1.00 81.31 142 VAL A CA 1
ATOM 1163 C C . VAL A 1 142 ? 39.228 13.820 -101.203 1.00 81.31 142 VAL A C 1
ATOM 1165 O O . VAL A 1 142 ? 40.160 13.632 -101.981 1.00 81.31 142 VAL A O 1
ATOM 1168 N N . SER A 1 143 ? 39.397 13.907 -99.884 1.00 78.25 143 SER A N 1
ATOM 1169 C CA . SER A 1 143 ? 40.682 13.800 -99.195 1.00 78.25 143 SER A CA 1
ATOM 1170 C C . SER A 1 143 ? 40.518 12.986 -97.908 1.00 78.25 143 SER A C 1
ATOM 1172 O O . SER A 1 143 ? 39.432 12.914 -97.326 1.00 78.25 143 SER A O 1
ATOM 1174 N N . ALA A 1 144 ? 41.585 12.297 -97.508 1.00 78.00 144 ALA A N 1
ATOM 1175 C CA . ALA A 1 144 ? 41.635 11.498 -96.292 1.00 78.00 144 ALA A CA 1
ATOM 1176 C C . ALA A 1 144 ? 43.056 11.557 -95.739 1.00 78.00 144 ALA A C 1
ATOM 1178 O O . ALA A 1 144 ? 43.980 11.146 -96.447 1.00 78.00 144 ALA A O 1
ATOM 1179 N N . ASP A 1 145 ? 43.190 12.006 -94.495 1.00 77.25 145 ASP A N 1
ATOM 1180 C CA . ASP A 1 145 ? 44.464 12.180 -93.806 1.00 77.25 145 ASP A CA 1
ATOM 1181 C C . ASP A 1 145 ? 44.412 11.560 -92.407 1.00 77.25 145 ASP A C 1
ATOM 1183 O O . ASP A 1 145 ? 43.455 11.738 -91.644 1.00 77.25 145 ASP A O 1
ATOM 1187 N N . LEU A 1 146 ? 45.456 10.806 -92.070 1.00 74.69 146 LEU A N 1
ATOM 1188 C CA . LEU A 1 146 ? 45.653 10.238 -90.738 1.00 74.69 146 LEU A CA 1
ATOM 1189 C C . LEU A 1 146 ? 46.151 11.340 -89.800 1.00 74.69 146 LEU A C 1
ATOM 1191 O O . LEU A 1 146 ? 47.109 12.038 -90.114 1.00 74.69 146 LEU A O 1
ATOM 1195 N N . GLU A 1 147 ? 45.541 11.481 -88.625 1.00 73.44 147 GLU A N 1
ATOM 1196 C CA . GLU A 1 147 ? 45.994 12.477 -87.642 1.00 73.44 147 GLU A CA 1
ATOM 1197 C C . GLU A 1 147 ? 47.332 12.103 -87.012 1.00 73.44 147 GLU A C 1
ATOM 1199 O O . GLU A 1 147 ? 48.102 12.970 -86.614 1.00 73.44 147 GLU A O 1
ATOM 1204 N N . HIS A 1 148 ? 47.581 10.800 -86.900 1.00 72.38 148 HIS A N 1
ATOM 1205 C CA . HIS A 1 148 ? 48.819 10.224 -86.399 1.00 72.38 148 HIS A CA 1
ATOM 1206 C C . HIS A 1 148 ? 49.118 8.956 -87.204 1.00 72.38 148 HIS A C 1
ATOM 1208 O O . HIS A 1 148 ? 48.208 8.160 -87.450 1.00 72.38 148 HIS A O 1
ATOM 1214 N N . SER A 1 149 ? 50.383 8.763 -87.590 1.00 67.62 149 SER A N 1
ATOM 1215 C CA . SER A 1 149 ? 50.835 7.531 -88.249 1.00 67.62 149 SER A CA 1
ATOM 1216 C C . SER A 1 149 ? 50.635 6.319 -87.334 1.00 67.62 149 SER A C 1
ATOM 1218 O O . SER A 1 149 ? 50.832 6.400 -86.117 1.00 67.62 149 SER A O 1
ATOM 1220 N N . THR A 1 150 ? 50.276 5.175 -87.920 1.00 63.84 150 THR A N 1
ATOM 1221 C CA . THR A 1 150 ? 50.213 3.882 -87.218 1.00 63.84 150 THR A CA 1
ATOM 1222 C C . THR A 1 150 ? 51.602 3.377 -86.797 1.00 63.84 150 THR A C 1
ATOM 1224 O O . THR A 1 150 ? 51.688 2.440 -86.000 1.00 63.84 150 THR A O 1
ATOM 1227 N N . GLY A 1 151 ? 52.681 3.979 -87.321 1.00 66.31 151 GLY A N 1
ATOM 1228 C CA . GLY A 1 151 ? 54.059 3.494 -87.208 1.00 66.31 151 GLY A CA 1
ATOM 1229 C C . GLY A 1 151 ? 54.450 2.472 -88.285 1.00 66.31 151 GLY A C 1
ATOM 1230 O O . GLY A 1 151 ? 55.543 1.916 -88.213 1.00 66.31 151 GLY A O 1
ATOM 1231 N N . SER A 1 152 ? 53.574 2.209 -89.264 1.00 70.00 152 SER A N 1
ATOM 1232 C CA . SER A 1 152 ? 53.809 1.325 -90.410 1.00 70.00 152 SER A CA 1
ATOM 1233 C C . SER A 1 152 ? 53.225 1.940 -91.685 1.00 70.00 152 SER A C 1
ATOM 1235 O O . SER A 1 152 ? 52.006 2.050 -91.832 1.00 70.00 152 SER A O 1
ATOM 1237 N N . ASP A 1 153 ? 54.087 2.269 -92.646 1.00 71.38 153 ASP A N 1
ATOM 1238 C CA . ASP A 1 153 ? 53.678 2.882 -93.920 1.00 71.38 153 ASP A CA 1
ATOM 1239 C C . ASP A 1 153 ? 52.707 1.992 -94.723 1.00 71.38 153 ASP A C 1
ATOM 1241 O O . ASP A 1 153 ? 51.801 2.483 -95.405 1.00 71.38 153 ASP A O 1
ATOM 1245 N N . SER A 1 154 ? 52.839 0.664 -94.610 1.00 73.56 154 SER A N 1
ATOM 1246 C CA . SER A 1 154 ? 51.928 -0.300 -95.245 1.00 73.56 154 SER A CA 1
ATOM 1247 C C . SER A 1 154 ? 50.528 -0.298 -94.626 1.00 73.56 154 SER A C 1
ATOM 1249 O O . SER A 1 154 ? 49.542 -0.493 -95.332 1.00 73.56 154 SER A O 1
ATOM 1251 N N . LEU A 1 155 ? 50.414 -0.068 -93.313 1.00 68.94 155 LEU A N 1
ATOM 1252 C CA . LEU A 1 155 ? 49.114 0.029 -92.644 1.00 68.94 155 LEU A CA 1
ATOM 1253 C C . LEU A 1 155 ? 48.464 1.394 -92.888 1.00 68.94 155 LEU A C 1
ATOM 1255 O O . LEU A 1 155 ? 47.258 1.452 -93.128 1.00 68.94 155 LEU A O 1
ATOM 1259 N N . ASP A 1 156 ? 49.254 2.470 -92.885 1.00 70.69 156 ASP A N 1
ATOM 1260 C CA . ASP A 1 156 ? 48.782 3.829 -93.171 1.00 70.69 156 ASP A CA 1
ATOM 1261 C C . ASP A 1 156 ? 48.169 3.912 -94.579 1.00 70.69 156 ASP A C 1
ATOM 1263 O O . ASP A 1 156 ? 47.036 4.374 -94.750 1.00 70.69 156 ASP A O 1
ATOM 1267 N N . SER A 1 157 ? 48.873 3.381 -95.583 1.00 77.81 157 SER A N 1
ATOM 1268 C CA . SER A 1 157 ? 48.392 3.335 -96.969 1.00 77.81 157 SER A CA 1
ATOM 1269 C C . SER A 1 157 ? 47.132 2.477 -97.134 1.00 77.81 157 SER A C 1
ATOM 1271 O O . SER A 1 157 ? 46.160 2.940 -97.735 1.00 77.81 157 SER A O 1
ATOM 1273 N N . LEU A 1 158 ? 47.089 1.281 -96.536 1.00 79.25 158 LEU A N 1
ATOM 1274 C CA . LEU A 1 158 ? 45.926 0.387 -96.602 1.00 79.25 158 LEU A CA 1
ATOM 1275 C C . LEU A 1 158 ? 44.676 0.988 -95.936 1.00 79.25 158 LEU A C 1
ATOM 1277 O O . LEU A 1 158 ? 43.553 0.804 -96.417 1.00 79.25 158 LEU A O 1
ATOM 1281 N N . LEU A 1 159 ? 44.844 1.698 -94.815 1.00 74.81 159 LEU A N 1
ATOM 1282 C CA . LEU A 1 159 ? 43.742 2.379 -94.133 1.00 74.81 159 LEU A CA 1
ATOM 1283 C C . LEU A 1 159 ? 43.188 3.519 -94.989 1.00 74.81 159 LEU A C 1
ATOM 1285 O O . LEU A 1 159 ? 41.972 3.595 -95.179 1.00 74.81 159 LEU A O 1
ATOM 1289 N N . LEU A 1 160 ? 44.059 4.369 -95.539 1.00 78.94 160 LEU A N 1
ATOM 1290 C CA . LEU A 1 160 ? 43.644 5.459 -96.421 1.00 78.94 160 LEU A CA 1
ATOM 1291 C C . LEU A 1 160 ? 42.955 4.936 -97.686 1.00 78.94 160 LEU A C 1
ATOM 1293 O O . LEU A 1 160 ? 41.929 5.485 -98.087 1.00 78.94 160 LEU A O 1
ATOM 1297 N N . GLU A 1 161 ? 43.449 3.844 -98.272 1.00 81.56 161 GLU A N 1
ATOM 1298 C CA . GLU A 1 161 ? 42.825 3.192 -99.426 1.00 81.56 161 GLU A CA 1
ATOM 1299 C C . GLU A 1 161 ? 41.409 2.692 -99.100 1.00 81.56 161 GLU A C 1
ATOM 1301 O O . GLU A 1 161 ? 40.447 3.043 -99.790 1.00 81.56 161 GLU A O 1
ATOM 1306 N N . LYS A 1 162 ? 41.243 1.946 -97.997 1.00 80.00 162 LYS A N 1
ATOM 1307 C CA . LYS A 1 162 ? 39.926 1.444 -97.567 1.00 80.00 162 LYS A CA 1
ATOM 1308 C C . LYS A 1 162 ? 38.933 2.561 -97.268 1.00 80.00 162 LYS A C 1
ATOM 1310 O O . LYS A 1 162 ? 37.736 2.390 -97.496 1.00 80.00 162 LYS A O 1
ATOM 1315 N N . ILE A 1 163 ? 39.405 3.686 -96.737 1.00 78.00 163 ILE A N 1
ATOM 1316 C CA . ILE A 1 163 ? 38.559 4.842 -96.433 1.00 78.00 163 ILE A CA 1
ATOM 1317 C C . ILE A 1 163 ? 38.148 5.558 -97.717 1.00 78.00 163 ILE A C 1
ATOM 1319 O O . ILE A 1 163 ? 36.963 5.834 -97.884 1.00 78.00 163 ILE A O 1
ATOM 1323 N N . ARG A 1 164 ? 39.083 5.794 -98.648 1.00 79.06 164 ARG A N 1
ATOM 1324 C CA . ARG A 1 164 ? 38.792 6.416 -99.953 1.00 79.06 164 ARG A CA 1
ATOM 1325 C C . ARG A 1 164 ? 37.821 5.583 -100.792 1.00 79.06 164 ARG A C 1
ATOM 1327 O O . ARG A 1 164 ? 36.974 6.148 -101.476 1.00 79.06 164 ARG A O 1
ATOM 1334 N N . ALA A 1 165 ? 37.892 4.254 -100.698 1.00 76.50 165 ALA A N 1
ATOM 1335 C CA . ALA A 1 165 ? 36.970 3.345 -101.381 1.00 76.50 165 ALA A CA 1
ATOM 1336 C C . ALA A 1 165 ? 35.549 3.331 -100.781 1.00 76.50 165 ALA A C 1
ATOM 1338 O O . ALA A 1 165 ? 34.620 2.780 -101.379 1.00 76.50 165 ALA A O 1
ATOM 1339 N N . ARG A 1 166 ? 35.347 3.915 -99.593 1.00 74.31 166 ARG A N 1
ATOM 1340 C CA . ARG A 1 166 ? 34.069 3.870 -98.883 1.00 74.31 166 ARG A CA 1
ATOM 1341 C C . ARG A 1 166 ? 33.223 5.096 -99.211 1.00 74.31 166 ARG A C 1
ATOM 1343 O O . ARG A 1 166 ? 33.643 6.233 -99.028 1.00 74.31 166 ARG A O 1
ATOM 1350 N N . LYS A 1 167 ? 31.977 4.867 -99.629 1.00 70.06 167 LYS A N 1
ATOM 1351 C CA . LYS A 1 167 ? 30.971 5.930 -99.728 1.00 70.06 167 LYS A CA 1
ATOM 1352 C C . LYS A 1 167 ? 30.303 6.106 -98.370 1.00 70.06 167 LYS A C 1
ATOM 1354 O O . LYS A 1 167 ? 29.786 5.138 -97.806 1.00 70.06 167 LYS A O 1
ATOM 1359 N N . PHE A 1 168 ? 30.321 7.320 -97.836 1.00 67.44 168 PHE A N 1
ATOM 1360 C CA . PHE A 1 168 ? 29.684 7.602 -96.556 1.00 67.44 168 PHE A CA 1
ATOM 1361 C C . PHE A 1 168 ? 28.220 7.999 -96.788 1.00 67.44 168 PHE A C 1
ATOM 1363 O O . PHE A 1 168 ? 27.936 8.764 -97.713 1.00 67.44 168 PHE A O 1
ATOM 1370 N N . PRO A 1 169 ? 27.269 7.466 -95.999 1.00 58.34 169 PRO A N 1
ATOM 1371 C CA . PRO A 1 169 ? 25.867 7.835 -96.134 1.00 58.34 169 PRO A CA 1
ATOM 1372 C C . PRO A 1 169 ? 25.698 9.335 -95.870 1.00 58.34 169 PRO A C 1
ATOM 1374 O O . PRO A 1 169 ? 26.257 9.880 -94.915 1.00 58.34 169 PRO A O 1
ATOM 1377 N N . HIS A 1 170 ? 24.938 9.995 -96.742 1.00 54.09 170 HIS A N 1
ATOM 1378 C CA . HIS A 1 170 ? 24.606 11.411 -96.642 1.00 54.09 170 HIS A CA 1
ATOM 1379 C C . HIS A 1 170 ? 23.877 11.681 -95.318 1.00 54.09 170 HIS A C 1
ATOM 1381 O O . HIS A 1 170 ? 22.885 11.023 -95.015 1.00 54.09 170 HIS A O 1
ATOM 1387 N N . LEU A 1 171 ? 24.336 12.659 -94.532 1.00 45.59 171 LEU A N 1
ATOM 1388 C CA . LEU A 1 171 ? 23.469 13.292 -93.539 1.00 45.59 171 LEU A CA 1
ATOM 1389 C C . LEU A 1 171 ? 22.837 14.506 -94.220 1.00 45.59 171 LEU A C 1
ATOM 1391 O O . LEU A 1 171 ? 23.458 15.556 -94.350 1.00 45.59 171 LEU A O 1
ATOM 1395 N N . LEU A 1 172 ? 21.624 14.313 -94.737 1.00 43.19 172 LEU A N 1
ATOM 1396 C CA . LEU A 1 172 ? 20.785 15.386 -95.259 1.00 43.19 172 LEU A CA 1
ATOM 1397 C C . LEU A 1 172 ? 20.184 16.155 -94.076 1.00 43.19 172 LEU A C 1
ATOM 1399 O O . LEU A 1 172 ? 19.054 15.890 -93.682 1.00 43.19 172 LEU A O 1
ATOM 1403 N N . GLU A 1 173 ? 20.909 17.123 -93.525 1.00 41.19 173 GLU A N 1
ATOM 1404 C CA . GLU A 1 173 ? 20.255 18.232 -92.824 1.00 41.19 173 GLU A CA 1
ATOM 1405 C C . GLU A 1 173 ? 20.052 19.366 -93.837 1.00 41.19 173 GLU A C 1
ATOM 1407 O O . GLU A 1 173 ? 20.975 20.101 -94.173 1.00 41.19 173 GLU A O 1
ATOM 1412 N N . GLY A 1 174 ? 18.840 19.466 -94.398 1.00 48.34 174 GLY A N 1
ATOM 1413 C CA . GLY A 1 174 ? 18.423 20.652 -95.163 1.00 48.34 174 GLY A CA 1
ATOM 1414 C C . GLY A 1 174 ? 18.686 20.667 -96.678 1.00 48.34 174 GLY A C 1
ATOM 1415 O O . GLY A 1 174 ? 18.833 21.742 -97.253 1.00 48.34 174 GLY A O 1
ATOM 1416 N N . GLY A 1 175 ? 18.704 19.516 -97.361 1.00 43.59 175 GLY A N 1
ATOM 1417 C CA . GLY A 1 175 ? 18.425 19.440 -98.811 1.00 43.59 175 GLY A CA 1
ATOM 1418 C C . GLY A 1 175 ? 19.451 20.043 -99.788 1.00 43.59 175 GLY A C 1
ATOM 1419 O O . GLY A 1 175 ? 19.184 20.076 -100.988 1.00 43.59 175 GLY A O 1
ATOM 1420 N N . LYS A 1 176 ? 20.630 20.476 -99.331 1.00 43.09 176 LYS A N 1
ATOM 1421 C CA . LYS A 1 176 ? 21.779 20.813 -100.190 1.00 43.09 176 LYS A CA 1
ATOM 1422 C C . LYS A 1 176 ? 23.040 20.187 -99.593 1.00 43.09 176 LYS A C 1
ATOM 1424 O O . LYS A 1 176 ? 23.355 20.435 -98.436 1.00 43.09 176 LYS A O 1
ATOM 1429 N N . GLY A 1 177 ? 23.728 19.334 -100.353 1.00 48.56 177 GLY A N 1
ATOM 1430 C CA . GLY A 1 177 ? 24.978 18.709 -99.916 1.00 48.56 177 GLY A CA 1
ATOM 1431 C C . GLY A 1 177 ? 26.101 19.743 -99.872 1.00 48.56 177 GLY A C 1
ATOM 1432 O O . GLY A 1 177 ? 26.434 20.324 -100.903 1.00 48.56 177 GLY A O 1
ATOM 1433 N N . PHE A 1 178 ? 26.674 19.975 -98.696 1.00 48.06 178 PHE A N 1
ATOM 1434 C CA . PHE A 1 178 ? 27.854 20.820 -98.512 1.00 48.06 178 PHE A CA 1
ATOM 1435 C C . PHE A 1 178 ? 29.086 19.941 -98.280 1.00 48.06 178 PHE A C 1
ATOM 1437 O O . PHE A 1 178 ? 28.944 18.870 -97.680 1.00 48.06 178 PHE A O 1
ATOM 1444 N N . PRO A 1 179 ? 30.281 20.360 -98.737 1.00 56.25 179 PRO A N 1
ATOM 1445 C CA . PRO A 1 179 ? 31.501 19.665 -98.373 1.00 56.25 179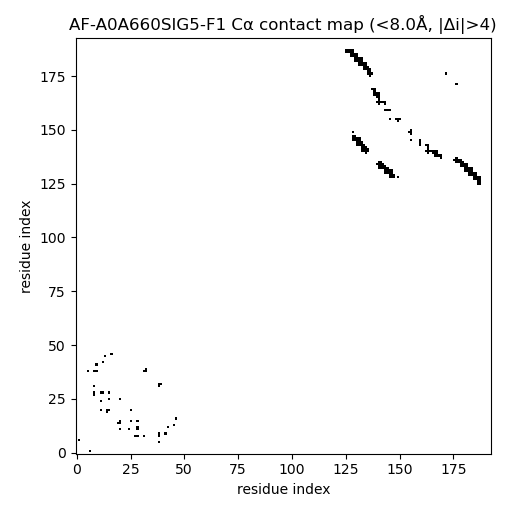 PRO A CA 1
ATOM 1446 C C . PRO A 1 179 ? 31.665 19.708 -96.853 1.00 56.25 179 PRO A C 1
ATOM 1448 O O . PRO A 1 179 ? 31.535 20.765 -96.235 1.00 56.25 179 PRO A O 1
ATOM 1451 N N . ALA A 1 180 ? 31.895 18.547 -96.250 1.00 59.09 180 ALA A N 1
ATOM 1452 C CA . ALA A 1 180 ? 31.976 18.403 -94.804 1.00 59.09 180 ALA A CA 1
ATOM 1453 C C . ALA A 1 180 ? 33.259 17.668 -94.426 1.00 59.09 180 ALA A C 1
ATOM 1455 O O . ALA A 1 180 ? 33.543 16.588 -94.948 1.00 59.09 180 ALA A O 1
ATOM 1456 N N . GLN A 1 181 ? 34.004 18.247 -93.488 1.00 64.75 181 GLN A N 1
ATOM 1457 C CA . GLN A 1 181 ? 35.144 17.603 -92.851 1.00 64.75 181 GLN A CA 1
ATOM 1458 C C . GLN A 1 181 ? 34.635 16.755 -91.680 1.00 64.75 181 GLN A C 1
ATOM 1460 O O . GLN A 1 181 ? 33.941 17.253 -90.790 1.00 64.75 181 GLN A O 1
ATOM 1465 N N . ARG A 1 182 ? 34.951 15.458 -91.672 1.00 63.97 182 ARG A N 1
ATOM 1466 C CA . ARG A 1 182 ? 34.608 14.540 -90.578 1.00 63.97 182 ARG A CA 1
ATOM 1467 C C . ARG A 1 182 ? 35.847 13.915 -89.972 1.00 63.97 182 ARG A C 1
ATOM 1469 O O . ARG A 1 182 ? 36.681 13.369 -90.683 1.00 63.97 182 ARG A O 1
ATOM 1476 N N . ARG A 1 183 ? 35.881 13.892 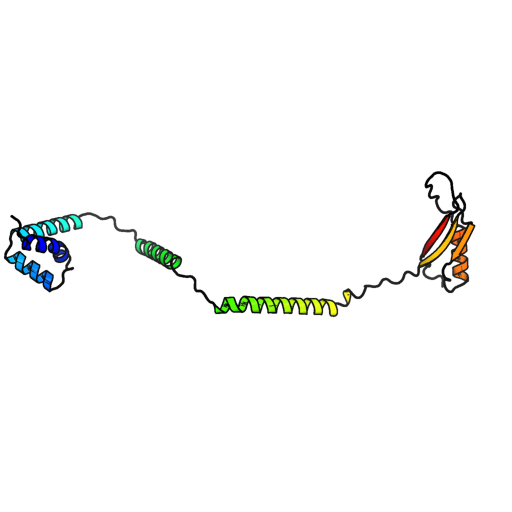-88.641 1.00 60.34 183 ARG A N 1
ATOM 1477 C CA . ARG A 1 183 ? 36.824 13.091 -87.864 1.00 60.34 183 ARG A CA 1
ATOM 1478 C C . ARG A 1 183 ? 36.196 11.729 -87.567 1.00 60.34 183 ARG A C 1
ATOM 1480 O O . ARG A 1 183 ? 35.147 11.648 -86.928 1.00 60.34 183 ARG A O 1
ATOM 1487 N N . LEU A 1 184 ? 36.822 10.662 -88.049 1.00 63.38 184 LEU A N 1
ATOM 1488 C CA . LEU A 1 184 ? 36.426 9.278 -87.800 1.00 63.38 184 LEU A CA 1
ATOM 1489 C C . LEU A 1 184 ? 37.464 8.603 -86.909 1.00 63.38 184 LEU A C 1
ATOM 1491 O O . LEU A 1 184 ? 38.659 8.773 -87.113 1.00 63.38 184 LEU A O 1
ATOM 1495 N N . TYR A 1 185 ? 37.008 7.797 -85.954 1.00 61.44 185 TYR A N 1
ATOM 1496 C CA . TYR A 1 185 ? 37.887 6.965 -85.137 1.00 61.44 185 TYR A CA 1
ATOM 1497 C C . TYR A 1 185 ? 37.786 5.524 -85.613 1.00 61.44 185 TYR A C 1
ATOM 1499 O O . TYR A 1 185 ? 36.754 4.877 -85.425 1.00 61.44 185 TYR A O 1
ATOM 1507 N N . LEU A 1 186 ? 38.849 5.027 -86.237 1.00 61.94 186 LEU A N 1
ATOM 1508 C CA . LEU A 1 186 ? 38.905 3.649 -86.708 1.00 61.94 186 LEU A CA 1
ATOM 1509 C C . LEU A 1 186 ? 39.618 2.774 -85.678 1.00 61.94 186 LEU A C 1
ATOM 1511 O O . LEU A 1 186 ? 40.697 3.148 -85.206 1.00 61.94 186 LEU A O 1
ATOM 1515 N N . PRO A 1 187 ? 39.042 1.614 -85.316 1.00 58.69 187 PRO A N 1
ATOM 1516 C CA . PRO A 1 187 ? 39.784 0.616 -84.569 1.00 58.69 187 PRO A CA 1
ATOM 1517 C C . PRO A 1 187 ? 40.909 0.084 -85.460 1.00 58.69 187 PRO A C 1
ATOM 1519 O O . PRO A 1 187 ? 40.670 -0.284 -86.612 1.00 58.69 187 PRO A O 1
ATOM 1522 N N . LEU A 1 188 ? 42.132 0.043 -84.932 1.00 58.09 188 LEU A N 1
ATOM 1523 C CA . LEU A 1 188 ? 43.234 -0.627 -85.611 1.00 58.09 188 LEU A CA 1
ATOM 1524 C C . LEU A 1 188 ? 42.885 -2.108 -85.840 1.00 58.09 188 LEU A C 1
ATOM 1526 O O . LEU A 1 188 ? 42.420 -2.768 -84.901 1.00 58.09 188 LEU A O 1
ATOM 1530 N N . PRO A 1 189 ? 43.091 -2.648 -87.054 1.00 57.22 189 PRO A N 1
ATOM 1531 C CA . PRO A 1 189 ? 42.977 -4.082 -87.272 1.00 57.22 189 PRO A CA 1
ATOM 1532 C C . PRO A 1 189 ? 43.972 -4.802 -86.353 1.00 57.22 189 PRO A C 1
ATOM 1534 O O . PRO A 1 189 ? 45.138 -4.421 -86.270 1.00 57.22 189 PRO A O 1
ATOM 1537 N N . LYS A 1 190 ? 43.495 -5.817 -85.624 1.00 49.72 190 LYS A N 1
ATOM 1538 C CA . LYS A 1 190 ? 44.362 -6.708 -84.849 1.00 49.72 190 LYS A CA 1
ATOM 1539 C C . LYS A 1 190 ? 45.171 -7.533 -85.848 1.00 49.72 190 LYS A C 1
ATOM 1541 O O . LYS A 1 190 ? 44.584 -8.378 -86.508 1.00 49.72 190 LYS A O 1
ATOM 1546 N N . ASP A 1 191 ? 46.457 -7.223 -85.956 1.00 41.25 191 ASP A N 1
ATOM 1547 C CA . ASP A 1 191 ? 47.520 -8.013 -86.578 1.00 41.25 191 ASP A CA 1
ATOM 1548 C C . ASP A 1 191 ? 47.196 -8.640 -87.948 1.00 41.25 191 ASP A C 1
ATOM 1550 O O . ASP A 1 191 ? 46.685 -9.753 -88.056 1.00 41.25 191 ASP A O 1
ATOM 1554 N N . THR A 1 192 ? 47.624 -7.968 -89.015 1.00 41.25 192 THR A N 1
ATOM 1555 C CA . THR A 1 192 ? 48.330 -8.676 -90.091 1.00 41.25 192 THR A CA 1
ATOM 1556 C C . THR A 1 192 ? 49.799 -8.719 -89.684 1.00 41.25 192 THR A C 1
ATOM 1558 O O . THR A 1 192 ? 50.461 -7.681 -89.727 1.00 41.25 192 THR A O 1
ATOM 1561 N N . GLN A 1 193 ? 50.248 -9.880 -89.195 1.00 35.38 193 GLN A N 1
ATOM 1562 C CA . GLN A 1 193 ? 51.673 -10.234 -89.144 1.00 35.38 193 GLN A CA 1
ATOM 1563 C C . GLN A 1 193 ? 52.272 -10.219 -90.549 1.00 35.38 193 GLN A C 1
ATOM 1565 O O . GLN A 1 193 ? 51.533 -10.582 -91.494 1.00 35.38 193 GLN A O 1
#

Secondary structure (DSSP, 8-state):
---HHHHHHHHHHHHHHHT-S-HHHHHHHHHHHHH-HHHHHHHHHHHHHHHHHHHS-PPPPPTTHHHHHHHHHHHHHHHHSPP---HHHHHHHHHHHHHHHHHHHHHHHHHHHH-GGGS--------EEEEEEEE-TTS-EEEEEESS--S-HHHHHHHHHHHHTPPPPP--SSSS---EEEEEEEEPPS---

Foldseek 3Di:
DQDPLLVVLLVCLVCLVVVNDDPVNVVSNVVVCVPDPVSVVSSVVVVVVVVVVVPDDDDDPPPCPVVVVVVVVVVVVVVPDPDPDDPVVVVCVVVVVVVVVVVVVVVVVCCVVVVCVVVDPDPPPQPWWKKKFKAFLQQATPDIDTPDDPPDPVQRVVVRVVNNPDRDDDPPPDPTRDTDIDIDTHRRPDDPD

pLDDT: mean 78.59, std 17.44, range [35.38, 98.06]

Organism: NCBI:txid2052148

Sequence (193 aa):
MVDERCRKIRELLSGFLDGELNEAEQKLVEDHLIECPLCQKHLARLQDLDQIIKEIEVERPSHDFHLRLARRLKQEYDLRRPRPYLPFLNRLIPLAAAAAVIIIILLSTHLFFYHPAFKAKGLKPERRIGVTVELDSLGRVVSADLEHSTGSDSLDSLLLEKIRARKFPHLLEGGKGFPAQRRL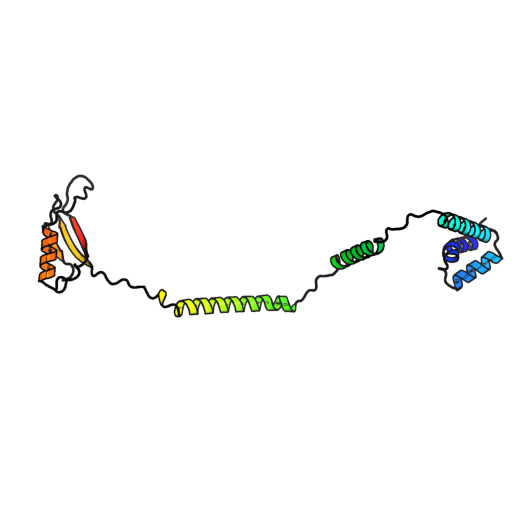YLPLPKDTQ

Solvent-accessible surface area (backbone atoms only — not comparable to full-atom values): 11712 Å² total; per-residue (Å²): 134,86,52,71,66,56,53,57,43,60,70,44,46,61,38,54,74,72,67,71,51,53,74,70,55,45,50,55,44,52,60,45,46,77,77,29,70,73,54,43,54,48,49,51,53,52,52,52,50,52,52,56,57,69,66,53,88,70,84,75,76,60,94,58,44,65,60,54,50,53,50,52,54,48,51,55,50,58,72,69,48,77,76,88,81,59,72,70,61,66,65,45,48,63,55,51,52,51,50,50,53,51,50,50,52,52,51,51,49,49,49,63,73,71,42,68,77,75,60,66,77,71,79,71,80,77,62,55,44,47,32,41,33,33,26,41,55,84,25,40,50,77,46,70,46,68,75,59,83,81,87,41,73,71,57,47,51,51,50,47,51,58,51,54,73,41,73,48,83,75,81,78,79,81,89,63,63,60,71,44,81,43,83,42,78,43,76,61,81,85,74,87,126

Nearest PDB 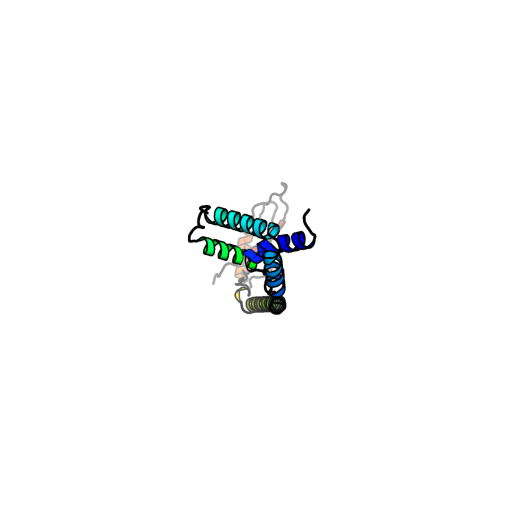structures (foldseek):
  8z6g-assembly3_E  TM=6.708E-01  e=1.097E-01  Pseudomonas aeruginosa
  6i97-assembly1_E  TM=6.644E-01  e=1.411E-01  Pseudomonas aeruginosa
  6fip-assembly1_A  TM=5.752E-01  e=1.244E-01  Pseudomonas aeruginosa
  8oiq-assembly1_Aa  TM=2.892E-01  e=1.540E+00  Homo sapiens

Mean predicted aligned error: 20.12 Å

InterPro domains:
  IPR027383 Putative zinc-finger [PF13490] (6-40)
  IPR041916 Anti-sigma factor, zinc-finger domain superfamily [G3DSA:1.10.10.1320] (7-63)

Radius of gyration: 57.43 Å; Cα contacts (8 Å, |Δi|>4): 127; chains: 1; bounding box: 85×42×141 Å